Protein AF-0000000086682120 (afdb_homodimer)

Organism: NCBI:txid175570

Radius of gyration: 19.82 Å; Cα contacts (8 Å, |Δi|>4): 563; chains: 2; bounding box: 60×52×46 Å

Nearest PDB structures (foldseek):
  5ona-assembly1_A  TM=3.920E-01  e=4.539E+00  Homo sapiens
  5ona-assembly1_A  TM=3.923E-01  e=4.473E+00  Homo sapiens

Solvent-accessible surface area (backbone atoms only — not comparable to full-atom values): 14400 Å² total; per-residue (Å²): 116,71,68,53,53,49,33,27,49,39,13,14,51,41,21,20,50,52,44,43,50,48,39,59,56,31,6,24,63,69,44,40,53,58,43,67,73,43,94,71,49,64,68,61,53,48,51,30,63,49,29,38,53,86,56,84,86,48,59,64,66,58,30,49,41,31,35,45,28,40,50,39,27,28,53,33,22,27,51,37,22,40,46,49,40,54,19,28,56,49,80,77,49,49,62,60,30,37,22,50,40,22,18,38,16,30,18,53,13,26,16,49,18,36,29,53,38,38,55,73,72,64,54,61,51,73,66,45,35,51,54,42,18,33,55,20,29,34,48,14,62,73,53,10,58,59,30,2,52,36,16,29,62,35,47,62,127,115,72,68,51,52,49,33,24,50,38,12,14,51,40,22,20,49,52,45,44,51,49,39,61,55,31,7,23,63,69,44,40,54,58,43,67,74,42,92,71,48,65,69,61,53,50,51,31,63,50,29,39,53,88,52,85,85,46,59,64,67,59,30,49,42,32,36,45,28,39,49,39,26,29,54,33,23,26,51,35,21,40,52,49,39,52,26,33,60,52,79,72,44,49,62,62,24,38,22,50,39,22,19,37,16,29,19,53,12,25,15,48,18,36,29,53,39,37,53,72,73,65,55,62,51,73,65,44,36,51,54,42,17,33,54,20,29,34,49,13,63,74,53,10,60,58,30,3,50,35,18,29,62,35,47,60,128

Secondary structure (DSSP, 8-state):
-HHHHHHHHHHHHHHHHHHHHHHHHHTSHHHHHHHHTTT--HHHHHHTSS-----TTS-HHHHHHHHHHHHHHHHHHHHHHHHHHGGGGSTTS-HHHHHHHHHHHHHHHHHHHHHHHHHHHT--HHHHHHHHHHHHHHHHHHHHHHHHHHHHHHS--/-HHHHHHHHHHHHHHHHHHHHHHHHHTSHHHHHHHHTS---HHHHHHTSS-----TTS-HHHHHHHHHHHHHHHHHHHHHHHHHHGGGGSGGGHHHHHHHHHHHHHHHHHHHHHHHHHHHHT--HHHHHHHHHHHHHHHHHHHHHHHHHHHHHHH--

Structure (mmCIF, N/CA/C/O backbone):
data_AF-0000000086682120-model_v1
#
loop_
_entity.id
_entity.type
_entity.pdbx_description
1 polymer 'Uncharacterized protein'
#
loop_
_atom_site.group_PDB
_atom_site.id
_atom_site.type_symbol
_atom_site.label_atom_id
_atom_site.label_alt_id
_atom_site.label_comp_id
_atom_site.label_asym_id
_atom_site.label_entity_id
_atom_site.label_seq_id
_atom_site.pdbx_PDB_ins_code
_atom_site.Cartn_x
_atom_site.Cartn_y
_atom_site.Cartn_z
_atom_site.occupancy
_atom_site.B_iso_or_equiv
_atom_site.auth_seq_id
_atom_site.auth_comp_id
_atom_site.auth_asym_id
_atom_site.auth_atom_id
_atom_site.pdbx_PDB_model_num
ATOM 1 N N . MET A 1 1 ? -9.062 27.328 12.938 1 36.78 1 MET A N 1
ATOM 2 C CA . MET A 1 1 ? -9.141 25.891 13.18 1 36.78 1 MET A CA 1
ATOM 3 C C . MET A 1 1 ? -10.203 25.234 12.289 1 36.78 1 MET A C 1
ATOM 5 O O . MET A 1 1 ? -10.008 24.125 11.789 1 36.78 1 MET A O 1
ATOM 9 N N . ALA A 1 2 ? -11.336 25.922 12.102 1 49.44 2 ALA A N 1
ATOM 10 C CA . ALA A 1 2 ? -12.492 25.484 11.32 1 49.44 2 ALA A CA 1
ATOM 11 C C . ALA A 1 2 ? -12.141 25.328 9.852 1 49.44 2 ALA A C 1
ATOM 13 O O . ALA A 1 2 ? -12.625 24.406 9.188 1 49.44 2 ALA A O 1
ATOM 14 N N . PHE A 1 3 ? -11.305 26.156 9.273 1 46.69 3 PHE A N 1
ATOM 15 C CA . PHE A 1 3 ? -10.945 26.219 7.859 1 46.69 3 PHE A CA 1
ATOM 16 C C . PHE A 1 3 ? -10.078 25.031 7.469 1 46.69 3 PHE A C 1
ATOM 18 O O . PHE A 1 3 ? -10.195 24.5 6.359 1 46.69 3 PHE A O 1
ATOM 25 N N . SER A 1 4 ? -9.195 24.562 8.438 1 55.78 4 SER A N 1
ATOM 26 C CA . SER A 1 4 ? -8.297 23.438 8.188 1 55.78 4 SER A CA 1
ATOM 27 C C . SER A 1 4 ? -9.07 22.125 8.102 1 55.78 4 SER A C 1
ATOM 29 O O . SER A 1 4 ? -8.805 21.297 7.223 1 55.78 4 SER A O 1
ATOM 31 N N . ARG A 1 5 ? -10.172 22.062 8.867 1 62.88 5 ARG A N 1
ATOM 32 C CA . ARG A 1 5 ? -11.023 20.875 8.859 1 62.88 5 ARG A CA 1
ATOM 33 C C . ARG A 1 5 ? -11.789 20.75 7.547 1 62.88 5 ARG A C 1
ATOM 35 O O . ARG A 1 5 ? -12.016 19.641 7.055 1 62.88 5 ARG A O 1
ATOM 42 N N . ARG A 1 6 ? -12.086 21.969 7.031 1 67.06 6 ARG A N 1
ATOM 43 C CA . ARG A 1 6 ? -12.844 21.969 5.789 1 67.06 6 ARG A CA 1
ATOM 44 C C . ARG A 1 6 ? -12.023 21.406 4.637 1 67.06 6 ARG A C 1
ATOM 46 O O . ARG A 1 6 ? -12.531 20.641 3.816 1 67.06 6 ARG A O 1
ATOM 53 N N . GLY A 1 7 ? -10.789 21.688 4.582 1 69.69 7 GLY A N 1
ATOM 54 C CA . GLY A 1 7 ? -9.914 21.234 3.521 1 69.69 7 GLY A CA 1
ATOM 55 C C . GLY A 1 7 ? -9.703 19.719 3.529 1 69.69 7 GLY A C 1
ATOM 56 O O . GLY A 1 7 ? -9.727 19.078 2.475 1 69.69 7 GLY A O 1
ATOM 57 N N . TYR A 1 8 ? -9.633 19.219 4.699 1 71.12 8 TYR A N 1
ATOM 58 C CA . TYR A 1 8 ? -9.43 17.781 4.82 1 71.12 8 TYR A CA 1
ATOM 59 C C . TYR A 1 8 ? -10.695 17.016 4.449 1 71.12 8 TYR A C 1
ATOM 61 O O . TYR A 1 8 ? -10.633 15.961 3.824 1 71.12 8 TYR A O 1
ATOM 69 N N . ARG A 1 9 ? -11.773 17.656 4.883 1 77.56 9 ARG A N 1
ATOM 70 C CA . ARG A 1 9 ? -13.039 17 4.566 1 77.56 9 ARG A CA 1
ATOM 71 C C . ARG A 1 9 ? -13.32 17.047 3.068 1 77.56 9 ARG A C 1
ATOM 73 O O . ARG A 1 9 ? -13.867 16.094 2.508 1 77.56 9 ARG A O 1
ATOM 80 N N . THR A 1 10 ? -12.898 18.078 2.492 1 81.44 10 THR A N 1
ATOM 81 C CA . THR A 1 10 ? -13.094 18.188 1.05 1 81.44 10 THR A CA 1
ATOM 82 C C . THR A 1 10 ? -12.195 17.203 0.308 1 81.44 10 THR A C 1
ATOM 84 O O . THR A 1 10 ? -12.641 16.531 -0.617 1 81.44 10 THR A O 1
ATOM 87 N N . ALA A 1 11 ? -10.992 17.109 0.758 1 82.94 11 ALA A N 1
ATOM 88 C CA . ALA A 1 11 ? -10.078 16.141 0.15 1 82.94 11 ALA A CA 1
ATOM 89 C C . ALA A 1 11 ? -10.609 14.719 0.283 1 82.94 11 ALA A C 1
ATOM 91 O O . ALA A 1 11 ? -10.555 13.938 -0.669 1 82.94 11 ALA A O 1
ATOM 92 N N . ALA A 1 12 ? -11.102 14.445 1.442 1 89 12 ALA A N 1
ATOM 93 C CA . ALA A 1 12 ? -11.641 13.109 1.69 1 89 12 ALA A CA 1
ATOM 94 C C . ALA A 1 12 ? -12.883 12.852 0.849 1 89 12 ALA A C 1
ATOM 96 O O . ALA A 1 12 ? -13.055 11.758 0.301 1 89 12 ALA A O 1
ATOM 97 N N . SER A 1 13 ? -13.742 13.844 0.779 1 91.56 13 SER A N 1
ATOM 98 C CA . SER A 1 13 ? -14.969 13.688 0.011 1 91.56 13 SER A CA 1
ATOM 99 C C . SER A 1 13 ? -14.68 13.539 -1.479 1 91.56 13 SER A C 1
ATOM 101 O O . SER A 1 13 ? -15.281 12.703 -2.154 1 91.56 13 SER A O 1
ATOM 103 N N . ILE A 1 14 ? -13.758 14.242 -1.972 1 91.75 14 ILE A N 1
ATOM 104 C CA . ILE A 1 14 ? -13.391 14.164 -3.383 1 91.75 14 ILE A CA 1
ATOM 105 C C . ILE A 1 14 ? -12.727 12.82 -3.67 1 91.75 14 ILE A C 1
ATOM 107 O O . ILE A 1 14 ? -13.031 12.172 -4.676 1 91.75 14 ILE A O 1
ATOM 111 N N . GLY A 1 15 ? -11.844 12.477 -2.799 1 93.44 15 GLY A N 1
ATOM 112 C CA . GLY A 1 15 ? -11.219 11.172 -2.957 1 93.44 15 GLY A CA 1
ATOM 113 C C . GLY A 1 15 ? -12.219 10.023 -2.953 1 93.44 15 GLY A C 1
ATOM 114 O O . GLY A 1 15 ? -12.141 9.125 -3.793 1 93.44 15 GLY A O 1
ATOM 115 N N . ALA A 1 16 ? -13.117 10.109 -2.025 1 94.94 16 ALA A N 1
ATOM 116 C CA . ALA A 1 16 ? -14.133 9.062 -1.938 1 94.94 16 ALA A CA 1
ATOM 117 C C . ALA A 1 16 ? -15.039 9.078 -3.162 1 94.94 16 ALA A C 1
ATOM 119 O O . ALA A 1 16 ? -15.461 8.023 -3.648 1 94.94 16 ALA A O 1
ATOM 120 N N . PHE A 1 17 ? -15.367 10.266 -3.627 1 94.94 17 PHE A N 1
ATOM 121 C CA . PHE A 1 17 ? -16.203 10.398 -4.816 1 94.94 17 PHE A CA 1
ATOM 122 C C . PHE A 1 17 ? -15.523 9.766 -6.027 1 94.94 17 PHE A C 1
ATOM 124 O O . PHE A 1 17 ? -16.156 9.016 -6.777 1 94.94 17 PHE A O 1
ATOM 131 N N . VAL A 1 18 ? -14.273 10.023 -6.25 1 96.62 18 VAL A N 1
ATOM 132 C CA . VAL A 1 18 ? -13.523 9.453 -7.363 1 96.62 18 VAL A CA 1
ATOM 133 C C . VAL A 1 18 ? -13.445 7.938 -7.211 1 96.62 18 VAL A C 1
ATOM 135 O O . VAL A 1 18 ? -13.594 7.203 -8.188 1 96.62 18 VAL A O 1
ATOM 138 N N . ALA A 1 19 ? -13.203 7.488 -5.977 1 96.62 19 ALA A N 1
ATOM 139 C CA . ALA A 1 19 ? -13.219 6.047 -5.73 1 96.62 19 ALA A CA 1
ATOM 140 C C . ALA A 1 19 ? -14.562 5.438 -6.129 1 96.62 19 ALA A C 1
ATOM 142 O O . ALA A 1 19 ? -14.609 4.359 -6.727 1 96.62 19 ALA A O 1
ATOM 143 N N . PHE A 1 20 ? -15.641 6.164 -5.773 1 95.56 20 PHE A N 1
ATOM 144 C CA . PHE A 1 20 ? -16.984 5.699 -6.109 1 95.56 20 PHE A CA 1
ATOM 145 C C . PHE A 1 20 ? -17.156 5.586 -7.617 1 95.56 20 PHE A C 1
ATOM 147 O O . PHE A 1 20 ? -17.688 4.594 -8.117 1 95.56 20 PHE A O 1
ATOM 154 N N . ILE A 1 21 ? -16.672 6.527 -8.375 1 94.62 21 ILE A N 1
ATOM 155 C CA . ILE A 1 21 ? -16.781 6.531 -9.828 1 94.62 21 ILE A CA 1
ATOM 156 C C . ILE A 1 21 ? -15.969 5.371 -10.414 1 94.62 21 ILE A C 1
ATOM 158 O O . ILE A 1 21 ? -16.438 4.676 -11.312 1 94.62 21 ILE A O 1
ATOM 162 N N . LEU A 1 22 ? -14.797 5.156 -9.914 1 95.06 22 LEU A N 1
ATOM 163 C CA . LEU A 1 22 ? -13.961 4.059 -10.383 1 95.06 22 LEU A CA 1
ATOM 164 C C . LEU A 1 22 ? -14.672 2.721 -10.203 1 95.06 22 LEU A C 1
ATOM 166 O O . LEU A 1 22 ? -14.703 1.899 -11.125 1 95.06 22 LEU A O 1
ATOM 170 N N . VAL A 1 23 ? -15.234 2.543 -9.008 1 92.81 23 VAL A N 1
ATOM 171 C CA . VAL A 1 23 ? -15.914 1.29 -8.695 1 92.81 23 VAL A CA 1
ATOM 172 C C . VAL A 1 23 ? -17.156 1.142 -9.562 1 92.81 23 VAL A C 1
ATOM 174 O O . VAL A 1 23 ? -17.453 0.049 -10.055 1 92.81 23 VAL A O 1
ATOM 177 N N . LEU A 1 24 ? -17.875 2.186 -9.719 1 90.62 24 LEU A N 1
ATOM 178 C CA . LEU A 1 24 ? -19.125 2.158 -10.484 1 90.62 24 LEU A CA 1
ATOM 179 C C . LEU A 1 24 ? -18.859 1.778 -11.938 1 90.62 24 LEU A C 1
ATOM 181 O O . LEU A 1 24 ? -19.562 0.946 -12.508 1 90.62 24 LEU A O 1
ATOM 185 N N . ILE A 1 25 ? -17.812 2.289 -12.5 1 91.44 25 ILE A N 1
ATOM 186 C CA . ILE A 1 25 ? -17.531 2.104 -13.914 1 91.44 25 ILE A CA 1
ATOM 187 C C . ILE A 1 25 ? -16.797 0.787 -14.125 1 91.44 25 ILE A C 1
ATOM 189 O O . ILE A 1 25 ? -17.234 -0.071 -14.891 1 91.44 25 ILE A O 1
ATOM 193 N N . PHE A 1 26 ? -15.727 0.585 -13.367 1 92.38 26 PHE A N 1
ATOM 194 C CA . PHE A 1 26 ? -14.828 -0.518 -13.688 1 92.38 26 PHE A CA 1
ATOM 195 C C . PHE A 1 26 ? -15.234 -1.777 -12.93 1 92.38 26 PHE A C 1
ATOM 197 O O . PHE A 1 26 ? -14.781 -2.877 -13.258 1 92.38 26 PHE A O 1
ATOM 204 N N . GLY A 1 27 ? -16.031 -1.615 -11.922 1 87.94 27 GLY A N 1
ATOM 205 C CA . GLY A 1 27 ? -16.562 -2.779 -11.227 1 87.94 27 GLY A CA 1
ATOM 206 C C . GLY A 1 27 ? -17.844 -3.311 -11.828 1 87.94 27 GLY A C 1
ATOM 207 O O . GLY A 1 27 ? -18.344 -4.359 -11.422 1 87.94 27 GLY A O 1
ATOM 208 N N . SER A 1 28 ? -18.328 -2.74 -12.828 1 87.31 28 SER A N 1
ATOM 209 C CA . SER A 1 28 ? -19.594 -3.105 -13.43 1 87.31 28 SER A CA 1
ATOM 210 C C . SER A 1 28 ? -19.484 -4.414 -14.211 1 87.31 28 SER A C 1
ATOM 212 O O . SER A 1 28 ? -18.422 -4.734 -14.742 1 87.31 28 SER A O 1
ATOM 214 N N . PRO A 1 29 ? -20.656 -5.152 -14.227 1 84.81 29 PRO A N 1
ATOM 215 C CA . PRO A 1 29 ? -20.656 -6.398 -15 1 84.81 29 PRO A CA 1
ATOM 216 C C . PRO A 1 29 ? -20.297 -6.184 -16.469 1 84.81 29 PRO A C 1
ATOM 218 O O . PRO A 1 29 ? -19.656 -7.035 -17.078 1 84.81 29 PRO A O 1
ATOM 221 N N . TRP A 1 30 ? -20.688 -5.07 -17.031 1 86.19 30 TRP A N 1
ATOM 222 C CA . TRP A 1 30 ? -20.375 -4.77 -18.422 1 86.19 30 TRP A CA 1
ATOM 223 C C . TRP A 1 30 ? -18.875 -4.66 -18.641 1 86.19 30 TRP A C 1
ATOM 225 O O . TRP A 1 30 ? -18.328 -5.219 -19.594 1 86.19 30 TRP A O 1
ATOM 235 N N . TYR A 1 31 ? -18.25 -3.951 -17.781 1 90 31 TYR A N 1
ATOM 236 C CA . TYR A 1 31 ? -16.812 -3.781 -17.906 1 90 31 TYR A CA 1
ATOM 237 C C . TYR A 1 31 ? -16.078 -5.102 -17.672 1 90 31 TYR A C 1
ATOM 239 O O . TYR A 1 31 ? -15.156 -5.441 -18.406 1 90 31 TYR A O 1
ATOM 247 N N . ARG A 1 32 ? -16.516 -5.848 -16.812 1 86.56 32 ARG A N 1
ATOM 248 C CA . ARG A 1 32 ? -15.875 -7.121 -16.5 1 86.56 32 ARG A CA 1
ATOM 249 C C . ARG A 1 32 ? -16.016 -8.102 -17.656 1 86.56 32 ARG A C 1
ATOM 251 O O . ARG A 1 32 ? -15.062 -8.789 -18.016 1 86.56 32 ARG A O 1
ATOM 258 N N . ASP A 1 33 ? -17.203 -8.188 -18.172 1 86.06 33 ASP A N 1
ATOM 259 C CA . ASP A 1 33 ? -17.422 -9.047 -19.328 1 86.06 33 ASP A CA 1
ATOM 260 C C . ASP A 1 33 ? -16.516 -8.625 -20.484 1 86.06 33 ASP A C 1
ATOM 262 O O . ASP A 1 33 ? -15.961 -9.477 -21.188 1 86.06 33 ASP A O 1
ATOM 266 N N . TRP A 1 34 ? -16.406 -7.285 -20.609 1 89.25 34 TRP A N 1
ATOM 267 C CA . TRP A 1 34 ? -15.578 -6.742 -21.672 1 89.25 34 TRP A CA 1
ATOM 268 C C . TRP A 1 34 ? -14.109 -7.129 -21.484 1 89.25 34 TRP A C 1
ATOM 270 O O . TRP A 1 34 ? -13.438 -7.508 -22.453 1 89.25 34 TRP A O 1
ATOM 280 N N . VAL A 1 35 ? -13.633 -7.105 -20.344 1 88.44 35 VAL A N 1
ATOM 281 C CA . VAL A 1 35 ? -12.234 -7.418 -20.047 1 88.44 35 VAL A CA 1
ATOM 282 C C . VAL A 1 35 ? -12.016 -8.93 -20.172 1 88.44 35 VAL A C 1
ATOM 284 O O . VAL A 1 35 ? -10.961 -9.367 -20.641 1 88.44 35 VAL A O 1
ATOM 287 N N . ASP A 1 36 ? -12.953 -9.656 -19.797 1 84.81 36 ASP A N 1
ATOM 288 C CA . ASP A 1 36 ? -12.82 -11.109 -19.781 1 84.81 36 ASP A CA 1
ATOM 289 C C . ASP A 1 36 ? -12.891 -11.68 -21.203 1 84.81 36 ASP A C 1
ATOM 291 O O . ASP A 1 36 ? -12.422 -12.797 -21.453 1 84.81 36 ASP A O 1
ATOM 295 N N . ASP A 1 37 ? -13.477 -11.016 -21.984 1 87.44 37 ASP A N 1
ATOM 296 C CA . ASP A 1 37 ? -13.672 -11.484 -23.344 1 87.44 37 ASP A CA 1
ATOM 297 C C . ASP A 1 37 ? -12.344 -11.547 -24.094 1 87.44 37 ASP A C 1
ATOM 299 O O . ASP A 1 37 ? -12.227 -12.266 -25.094 1 87.44 37 ASP A O 1
ATOM 303 N N . ALA A 1 38 ? -11.367 -10.695 -23.547 1 86.94 38 ALA A N 1
ATOM 304 C CA . ALA A 1 38 ? -10.07 -10.664 -24.219 1 86.94 38 ALA A CA 1
ATOM 305 C C . ALA A 1 38 ? -8.945 -10.422 -23.219 1 86.94 38 ALA A C 1
ATOM 307 O O . ALA A 1 38 ? -9.203 -10.141 -22.047 1 86.94 38 ALA A O 1
ATOM 308 N N . ASN A 1 39 ? -7.777 -10.828 -23.578 1 80.44 39 ASN A N 1
ATOM 309 C CA . ASN A 1 39 ? -6.605 -10.469 -22.797 1 80.44 39 ASN A CA 1
ATOM 310 C C . ASN A 1 39 ? -6.242 -9 -22.953 1 80.44 39 ASN A C 1
ATOM 312 O O . ASN A 1 39 ? -5.465 -8.648 -23.844 1 80.44 39 ASN A O 1
ATOM 316 N N . ARG A 1 40 ? -6.816 -8.164 -22.047 1 83.88 40 ARG A N 1
ATOM 317 C CA . ARG A 1 40 ? -6.703 -6.723 -22.25 1 83.88 40 ARG A CA 1
ATOM 318 C C . ARG A 1 40 ? -5.535 -6.148 -21.453 1 83.88 40 ARG A C 1
ATOM 320 O O . ARG A 1 40 ? -5.273 -4.945 -21.516 1 83.88 40 ARG A O 1
ATOM 327 N N . GLY A 1 41 ? -4.824 -6.984 -20.75 1 85.75 41 GLY A N 1
ATOM 328 C CA . GLY A 1 41 ? -3.652 -6.512 -20.031 1 85.75 41 GLY A CA 1
ATOM 329 C C . GLY A 1 41 ? -3.875 -6.414 -18.531 1 85.75 41 GLY A C 1
ATOM 330 O O . GLY A 1 41 ? -5.016 -6.348 -18.078 1 85.75 41 GLY A O 1
ATOM 331 N N . LEU A 1 42 ? -2.877 -6.281 -17.797 1 86.31 42 LEU A N 1
ATOM 332 C CA . LEU A 1 42 ? -2.875 -6.355 -16.328 1 86.31 42 LEU A CA 1
ATOM 333 C C . LEU A 1 42 ? -3.588 -5.152 -15.727 1 86.31 42 LEU A C 1
ATOM 335 O O . LEU A 1 42 ? -4.371 -5.301 -14.781 1 86.31 42 LEU A O 1
ATOM 339 N N . LEU A 1 43 ? -3.338 -3.977 -16.344 1 87.56 43 LEU A N 1
ATOM 340 C CA . LEU A 1 43 ? -3.906 -2.76 -15.766 1 87.56 43 LEU A CA 1
ATOM 341 C C . LEU A 1 43 ? -5.426 -2.764 -15.883 1 87.56 43 LEU A C 1
ATOM 343 O O . LEU A 1 43 ? -6.129 -2.49 -14.906 1 87.56 43 LEU A O 1
ATOM 347 N N . LEU A 1 44 ? -5.934 -3.15 -17.047 1 88.31 44 LEU A N 1
ATOM 348 C CA . LEU A 1 44 ? -7.375 -3.154 -17.266 1 88.31 44 LEU A CA 1
ATOM 349 C C . LEU A 1 44 ? -8.047 -4.254 -16.453 1 88.31 44 LEU A C 1
ATOM 351 O O . LEU A 1 44 ? -9.148 -4.062 -15.93 1 88.31 44 LEU A O 1
ATOM 355 N N . GLU A 1 45 ? -7.387 -5.332 -16.328 1 89.06 45 GLU A N 1
ATOM 356 C CA . GLU A 1 45 ? -7.922 -6.43 -15.539 1 89.06 45 GLU A CA 1
ATOM 357 C C . GLU A 1 45 ? -7.938 -6.082 -14.055 1 89.06 45 GLU A C 1
ATOM 359 O O . GLU A 1 45 ? -8.852 -6.473 -13.328 1 89.06 45 GLU A O 1
ATOM 364 N N . THR A 1 46 ? -6.91 -5.371 -13.719 1 88.56 46 THR A N 1
ATOM 365 C CA . THR A 1 46 ? -6.824 -4.961 -12.32 1 88.56 46 THR A CA 1
ATOM 366 C C . THR A 1 46 ? -7.949 -3.996 -11.969 1 88.56 46 THR A C 1
ATOM 368 O O . THR A 1 46 ? -8.508 -4.055 -10.867 1 88.56 46 THR A O 1
ATOM 371 N N . LEU A 1 47 ? -8.375 -3.186 -12.898 1 90.19 47 LEU A N 1
ATOM 372 C CA . LEU A 1 47 ? -9.414 -2.189 -12.656 1 90.19 47 LEU A CA 1
ATOM 373 C C . LEU A 1 47 ? -10.758 -2.861 -12.367 1 90.19 47 LEU A C 1
ATOM 375 O O . LEU A 1 47 ? -11.633 -2.258 -11.75 1 90.19 47 LEU A O 1
ATOM 379 N N . ALA A 1 48 ? -10.883 -4.125 -12.68 1 87 48 ALA A N 1
ATOM 380 C CA . ALA A 1 48 ? -12.141 -4.855 -12.516 1 87 48 ALA A CA 1
ATOM 381 C C . ALA A 1 48 ? -12.227 -5.5 -11.141 1 87 48 ALA A C 1
ATOM 383 O O . ALA A 1 48 ? -13.25 -6.094 -10.789 1 87 48 ALA A O 1
ATOM 384 N N . TRP A 1 49 ? -11.266 -5.348 -10.305 1 86.31 49 TRP A N 1
ATOM 385 C CA . TRP A 1 49 ? -11.133 -6.047 -9.031 1 86.31 49 TRP A CA 1
ATOM 386 C C . TRP A 1 49 ? -12.266 -5.676 -8.078 1 86.31 49 TRP A C 1
ATOM 388 O O . TRP A 1 49 ? -12.93 -6.551 -7.527 1 86.31 49 TRP A O 1
ATOM 398 N N . PRO A 1 50 ? -12.555 -4.355 -7.809 1 83.56 50 PRO A N 1
ATOM 399 C CA . PRO A 1 50 ? -13.75 -4.102 -6.996 1 83.56 50 PRO A CA 1
ATOM 400 C C . PRO A 1 50 ? -15.047 -4.285 -7.777 1 83.56 50 PRO A C 1
ATOM 402 O O . PRO A 1 50 ? -15.539 -3.342 -8.406 1 83.56 50 PRO A O 1
ATOM 405 N N . ALA A 1 51 ? -15.516 -5.516 -7.832 1 75.44 51 ALA A N 1
ATOM 406 C CA . ALA A 1 51 ? -16.688 -5.867 -8.633 1 75.44 51 ALA A CA 1
ATOM 407 C C . ALA A 1 51 ? -17.969 -5.684 -7.832 1 75.44 51 ALA A C 1
ATOM 409 O O . ALA A 1 51 ? -17.984 -5.844 -6.609 1 75.44 51 ALA A O 1
ATOM 410 N N . TRP A 1 52 ? -18.891 -5.145 -8.469 1 75.19 52 TRP A N 1
ATOM 411 C CA . TRP A 1 52 ? -20.234 -5.152 -7.879 1 75.19 52 TRP A CA 1
ATOM 412 C C . TRP A 1 52 ? -21.25 -5.75 -8.844 1 75.19 52 TRP A C 1
ATOM 414 O O . TRP A 1 52 ? -21.062 -5.699 -10.062 1 75.19 52 TRP A O 1
ATOM 424 N N . TRP A 1 53 ? -21.906 -6.844 -8.312 1 69 53 TRP A N 1
ATOM 425 C CA . TRP A 1 53 ? -22.859 -7.578 -9.148 1 69 53 TRP A CA 1
ATOM 426 C C . TRP A 1 53 ? -24.297 -7.184 -8.82 1 69 53 TRP A C 1
ATOM 428 O O . TRP A 1 53 ? -24.609 -6.875 -7.672 1 69 53 TRP A O 1
ATOM 438 N N . ILE A 1 54 ? -24.984 -6.934 -9.805 1 59.47 54 ILE A N 1
ATOM 439 C CA . ILE A 1 54 ? -26.422 -6.824 -9.648 1 59.47 54 ILE A CA 1
ATOM 440 C C . ILE A 1 54 ? -27.109 -8.047 -10.25 1 59.47 54 ILE A C 1
ATOM 442 O O . ILE A 1 54 ? -28.328 -8.102 -10.336 1 59.47 54 ILE A O 1
ATOM 446 N N . ASP A 1 55 ? -26.297 -9.078 -10.367 1 58.56 55 ASP A N 1
ATOM 447 C CA . ASP A 1 55 ? -26.984 -10.109 -11.148 1 58.56 55 ASP A CA 1
ATOM 448 C C . ASP A 1 55 ? -27.766 -11.062 -10.242 1 58.56 55 ASP A C 1
ATOM 450 O O . ASP A 1 55 ? -27.312 -11.391 -9.141 1 58.56 55 ASP A O 1
ATOM 454 N N . ASP A 1 56 ? -28.906 -11.281 -10.672 1 57.53 56 ASP A N 1
ATOM 455 C CA . ASP A 1 56 ? -29.875 -12.172 -10.062 1 57.53 56 ASP A CA 1
ATOM 456 C C . ASP A 1 56 ? -29.453 -13.633 -10.203 1 57.53 56 ASP A C 1
ATOM 458 O O . ASP A 1 56 ? -30 -14.516 -9.539 1 57.53 56 ASP A O 1
ATOM 462 N N . ASP A 1 57 ? -28.484 -13.938 -11.062 1 63 57 ASP A N 1
ATOM 463 C CA . ASP A 1 57 ? -28.203 -15.359 -11.281 1 63 57 ASP A CA 1
ATOM 464 C C . ASP A 1 57 ? -27.047 -15.82 -10.391 1 63 57 ASP A C 1
ATOM 466 O O . ASP A 1 57 ? -26.688 -17 -10.406 1 63 57 ASP A O 1
ATOM 470 N N . VAL A 1 58 ? -26.453 -14.945 -9.734 1 59.84 58 VAL A N 1
ATOM 471 C CA . VAL A 1 58 ? -25.344 -15.289 -8.836 1 59.84 58 VAL A CA 1
ATOM 472 C C . VAL A 1 58 ? -25.875 -15.43 -7.406 1 59.84 58 VAL A C 1
ATOM 474 O O . VAL A 1 58 ? -26.828 -14.742 -7.016 1 59.84 58 VAL A O 1
ATOM 477 N N . PRO A 1 59 ? -25.312 -16.469 -6.777 1 64.62 59 PRO A N 1
ATOM 478 C CA . PRO A 1 59 ? -25.734 -16.609 -5.379 1 64.62 59 PRO A CA 1
ATOM 479 C C . PRO A 1 59 ? -25.656 -15.305 -4.609 1 64.62 59 PRO A C 1
ATOM 481 O O . PRO A 1 59 ? -24.734 -14.508 -4.812 1 64.62 59 PRO A O 1
ATOM 484 N N . LEU A 1 60 ? -26.734 -15.047 -4.004 1 62.41 60 LEU A N 1
ATOM 485 C CA . LEU A 1 60 ? -26.922 -13.812 -3.24 1 62.41 60 LEU A CA 1
ATOM 486 C C . LEU A 1 60 ? -25.688 -13.516 -2.391 1 62.41 60 LEU A C 1
ATOM 488 O O . LEU A 1 60 ? -25.297 -12.352 -2.242 1 62.41 60 LEU A O 1
ATOM 492 N N . ARG A 1 61 ? -25.094 -14.547 -1.919 1 66.19 61 ARG A N 1
ATOM 493 C CA . ARG A 1 61 ? -23.938 -14.367 -1.036 1 66.19 61 ARG A CA 1
ATOM 494 C C . ARG A 1 61 ? -22.781 -13.688 -1.769 1 66.19 61 ARG A C 1
ATOM 496 O O . ARG A 1 61 ? -22.141 -12.789 -1.224 1 66.19 61 ARG A O 1
ATOM 503 N N . ASP A 1 62 ? -22.547 -14.125 -2.959 1 67.06 62 ASP A N 1
ATOM 504 C CA . ASP A 1 62 ? -21.453 -13.578 -3.748 1 67.06 62 ASP A CA 1
ATOM 505 C C . ASP A 1 62 ? -21.734 -12.141 -4.168 1 67.06 62 ASP A C 1
ATOM 507 O O . ASP A 1 62 ? -20.844 -11.297 -4.207 1 67.06 62 ASP A O 1
ATOM 511 N N . LEU A 1 63 ? -23.031 -11.938 -4.398 1 66.38 63 LEU A N 1
ATOM 512 C CA . LEU A 1 63 ? -23.438 -10.594 -4.77 1 66.38 63 LEU A CA 1
ATOM 513 C C . LEU A 1 63 ? -23.25 -9.617 -3.615 1 66.38 63 LEU A C 1
ATOM 515 O O . LEU A 1 63 ? -22.734 -8.516 -3.812 1 66.38 63 LEU A O 1
ATOM 519 N N . VAL A 1 64 ? -23.531 -10.094 -2.488 1 73.06 64 VAL A N 1
ATOM 520 C CA . VAL A 1 64 ? -23.422 -9.242 -1.31 1 73.06 64 VAL A CA 1
ATOM 521 C C . VAL A 1 64 ? -21.953 -9.016 -0.964 1 73.06 64 VAL A C 1
ATOM 523 O O . VAL A 1 64 ? -21.562 -7.898 -0.612 1 73.06 64 VAL A O 1
ATOM 526 N N . ALA A 1 65 ? -21.203 -10.086 -1.229 1 74.44 65 ALA A N 1
ATOM 527 C CA . ALA A 1 65 ? -19.781 -9.961 -0.9 1 74.44 65 ALA A CA 1
ATOM 528 C C . ALA A 1 65 ? -19.094 -8.945 -1.806 1 74.44 65 ALA A C 1
ATOM 530 O O . ALA A 1 65 ? -18.344 -8.094 -1.331 1 74.44 65 ALA A O 1
ATOM 531 N N . ALA A 1 66 ? -19.391 -9.117 -3.043 1 73.31 66 ALA A N 1
ATOM 532 C CA . ALA A 1 66 ? -18.781 -8.211 -4.012 1 73.31 66 ALA A CA 1
ATOM 533 C C . ALA A 1 66 ? -19.25 -6.773 -3.781 1 73.31 66 ALA A C 1
ATOM 535 O O . ALA A 1 66 ? -18.438 -5.84 -3.818 1 73.31 66 ALA A O 1
ATOM 536 N N . SER A 1 67 ? -20.484 -6.625 -3.527 1 82.31 67 SER A N 1
ATOM 537 C CA . SER A 1 67 ? -21.031 -5.285 -3.309 1 82.31 67 SER A CA 1
ATOM 538 C C . SER A 1 67 ? -20.516 -4.695 -1.995 1 82.31 67 SER A C 1
ATOM 540 O O . SER A 1 67 ? -20.266 -3.494 -1.906 1 82.31 67 SER A O 1
ATOM 542 N N . LEU A 1 68 ? -20.328 -5.562 -1.045 1 84.69 68 LEU A N 1
ATOM 543 C CA . LEU A 1 68 ? -19.812 -5.098 0.238 1 84.69 68 LEU A CA 1
ATOM 544 C C . LEU A 1 68 ? -18.391 -4.586 0.097 1 84.69 68 LEU A C 1
ATOM 546 O O . LEU A 1 68 ? -18.047 -3.535 0.64 1 84.69 68 LEU A O 1
ATOM 550 N N . LYS A 1 69 ? -17.594 -5.348 -0.619 1 91.81 69 LYS A N 1
ATOM 551 C CA . LYS A 1 69 ? -16.203 -4.945 -0.829 1 91.81 69 LYS A CA 1
ATOM 552 C C . LYS A 1 69 ? -16.125 -3.578 -1.498 1 91.81 69 LYS A C 1
ATOM 554 O O . LYS A 1 69 ? -15.336 -2.729 -1.089 1 91.81 69 LYS A O 1
ATOM 559 N N . ALA A 1 70 ? -17.016 -3.404 -2.467 1 90.94 70 ALA A N 1
ATOM 560 C CA . ALA A 1 70 ? -17.047 -2.141 -3.197 1 90.94 70 ALA A CA 1
ATOM 561 C C . ALA A 1 70 ? -17.469 -0.991 -2.291 1 90.94 70 ALA A C 1
ATOM 563 O O . ALA A 1 70 ? -16.859 0.083 -2.309 1 90.94 70 ALA A O 1
ATOM 564 N N . ILE A 1 71 ? -18.422 -1.234 -1.491 1 91.81 71 ILE A N 1
ATOM 565 C CA . ILE A 1 71 ? -18.938 -0.217 -0.579 1 91.81 71 ILE A CA 1
ATOM 566 C C . ILE A 1 71 ? -17.875 0.112 0.473 1 91.81 71 ILE A C 1
ATOM 568 O O . ILE A 1 71 ? -17.609 1.283 0.739 1 91.81 71 ILE A O 1
ATOM 572 N N . LEU A 1 72 ? -17.328 -0.881 1.046 1 95.56 72 LEU A N 1
ATOM 573 C CA . LEU A 1 72 ? -16.328 -0.693 2.084 1 95.56 72 LEU A CA 1
ATOM 574 C C . LEU A 1 72 ? -15.109 0.057 1.538 1 95.56 72 LEU A C 1
ATOM 576 O O . LEU A 1 72 ? -14.523 0.889 2.234 1 95.56 72 LEU A O 1
ATOM 580 N N . LEU A 1 73 ? -14.742 -0.273 0.253 1 96.5 73 LEU A N 1
ATOM 581 C CA . LEU A 1 73 ? -13.609 0.412 -0.367 1 96.5 73 LEU A CA 1
ATOM 582 C C . LEU A 1 73 ? -13.844 1.919 -0.397 1 96.5 73 LEU A C 1
ATOM 584 O O . LEU A 1 73 ? -12.953 2.693 -0.028 1 96.5 73 LEU A O 1
ATOM 588 N N . VAL A 1 74 ? -15.039 2.357 -0.741 1 95.94 74 VAL A N 1
ATOM 589 C CA . VAL A 1 74 ? -15.359 3.777 -0.861 1 95.94 74 VAL A CA 1
ATOM 590 C C . VAL A 1 74 ? -15.414 4.414 0.526 1 95.94 74 VAL A C 1
ATOM 592 O O . VAL A 1 74 ? -14.82 5.469 0.755 1 95.94 74 VAL A O 1
ATOM 595 N N . VAL A 1 75 ? -16.062 3.75 1.484 1 96.06 75 VAL A N 1
ATOM 596 C CA . VAL A 1 75 ? -16.203 4.27 2.84 1 96.06 75 VAL A CA 1
ATOM 597 C C . VAL A 1 75 ? -14.844 4.363 3.516 1 96.06 75 VAL A C 1
ATOM 599 O O . VAL A 1 75 ? -14.523 5.375 4.141 1 96.06 75 VAL A O 1
ATOM 602 N N . PHE A 1 76 ? -14.07 3.316 3.363 1 97.56 76 PHE A N 1
ATOM 603 C CA . PHE A 1 76 ? -12.758 3.293 4 1 97.56 76 PHE A CA 1
ATOM 604 C C . PHE A 1 76 ? -11.828 4.324 3.365 1 97.56 76 PHE A C 1
ATOM 606 O O . PHE A 1 76 ? -10.977 4.906 4.047 1 97.56 76 PHE A O 1
ATOM 613 N N . THR A 1 77 ? -11.969 4.508 2.023 1 97 77 THR A N 1
ATOM 614 C CA . THR A 1 77 ? -11.18 5.555 1.381 1 97 77 THR A CA 1
ATOM 615 C C . THR A 1 77 ? -11.414 6.902 2.057 1 97 77 THR A C 1
ATOM 617 O O . THR A 1 77 ? -10.461 7.609 2.393 1 97 77 THR A O 1
ATOM 620 N N . PHE A 1 78 ? -12.672 7.242 2.316 1 94.31 78 PHE A N 1
ATOM 621 C CA . PHE A 1 78 ? -13.023 8.469 3.023 1 94.31 78 PHE A CA 1
ATOM 622 C C . PHE A 1 78 ? -12.383 8.5 4.406 1 94.31 78 PHE A C 1
ATOM 624 O O . PHE A 1 78 ? -11.773 9.492 4.793 1 94.31 78 PHE A O 1
ATOM 631 N N . GLY A 1 79 ? -12.539 7.414 5.16 1 93.56 79 GLY A N 1
ATOM 632 C CA . GLY A 1 79 ? -12.016 7.324 6.516 1 93.56 79 GLY A CA 1
ATOM 633 C C . GLY A 1 79 ? -10.508 7.469 6.582 1 93.56 79 GLY A C 1
ATOM 634 O O . GLY A 1 79 ? -9.992 8.211 7.422 1 93.56 79 GLY A O 1
ATOM 635 N N . PHE A 1 80 ? -9.812 6.832 5.719 1 94 80 PHE A N 1
ATOM 636 C CA . PHE A 1 80 ? -8.352 6.832 5.793 1 94 80 PHE A CA 1
ATOM 637 C C . PHE A 1 80 ? -7.789 8.18 5.348 1 94 80 PHE A C 1
ATOM 639 O O . PHE A 1 80 ? -6.785 8.641 5.891 1 94 80 PHE A O 1
ATOM 646 N N . ILE A 1 81 ? -8.398 8.828 4.293 1 90.44 81 ILE A N 1
ATOM 647 C CA . ILE A 1 81 ? -7.934 10.156 3.912 1 90.44 81 ILE A CA 1
ATOM 648 C C . ILE A 1 81 ? -8.141 11.125 5.07 1 90.44 81 ILE A C 1
ATOM 650 O O . ILE A 1 81 ? -7.262 11.938 5.371 1 90.44 81 ILE A O 1
ATOM 654 N N . THR A 1 82 ? -9.289 10.992 5.734 1 88.06 82 THR A N 1
ATOM 655 C CA . THR A 1 82 ? -9.578 11.852 6.875 1 88.06 82 THR A CA 1
ATOM 656 C C . THR A 1 82 ? -8.555 11.625 7.992 1 88.06 82 THR A C 1
ATOM 658 O O . THR A 1 82 ? -8.109 12.578 8.633 1 88.06 82 THR A O 1
ATOM 661 N N . LEU A 1 83 ? -8.219 10.391 8.18 1 85.62 83 LEU A N 1
ATOM 662 C CA . LEU A 1 83 ? -7.277 10.039 9.242 1 85.62 83 LEU A CA 1
ATOM 663 C C . LEU A 1 83 ? -5.879 10.547 8.914 1 85.62 83 LEU A C 1
ATOM 665 O O . LEU A 1 83 ? -5.152 11 9.805 1 85.62 83 LEU A O 1
ATOM 669 N N . MET A 1 84 ? -5.527 10.469 7.625 1 85.06 84 MET A N 1
ATOM 670 C CA . MET A 1 84 ? -4.164 10.812 7.23 1 85.06 84 MET A CA 1
ATOM 671 C C . MET A 1 84 ? -4.031 12.312 6.984 1 85.06 84 MET A C 1
ATOM 673 O O . MET A 1 84 ? -2.955 12.883 7.156 1 85.06 84 MET A O 1
ATOM 677 N N . ALA A 1 85 ? -5 13.023 6.305 1 70 85 ALA A N 1
ATOM 678 C CA . ALA A 1 85 ? -4.945 14.438 5.941 1 70 85 ALA A CA 1
ATOM 679 C C . ALA A 1 85 ? -5.113 15.328 7.176 1 70 85 ALA A C 1
ATOM 681 O O . ALA A 1 85 ? -4.703 16.484 7.172 1 70 85 ALA A O 1
ATOM 682 N N . GLY A 1 86 ? -5.984 14.875 8.023 1 55.38 86 GLY A N 1
ATOM 683 C CA . GLY A 1 86 ? -6.316 15.766 9.117 1 55.38 86 GLY A CA 1
ATOM 684 C C . GLY A 1 86 ? -5.156 16.656 9.547 1 55.38 86 GLY A C 1
ATOM 685 O O . GLY A 1 86 ? -5.348 17.828 9.867 1 55.38 86 GLY A O 1
ATOM 686 N N . SER A 1 87 ? -4.082 16.172 9.781 1 48.03 87 SER A N 1
ATOM 687 C CA . SER A 1 87 ? -3.164 17.078 10.453 1 48.03 87 SER A CA 1
ATOM 688 C C . SER A 1 87 ? -2.34 17.875 9.445 1 48.03 87 SER A C 1
ATOM 690 O O . SER A 1 87 ? -1.529 18.719 9.828 1 48.03 87 SER A O 1
ATOM 692 N N . GLN A 1 88 ? -2.504 17.516 8.258 1 47.41 88 GLN A N 1
ATOM 693 C CA . GLN A 1 88 ? -1.438 17.922 7.348 1 47.41 88 GLN A CA 1
ATOM 694 C C . GLN A 1 88 ? -1.531 19.406 7.027 1 47.41 88 GLN A C 1
ATOM 696 O O . GLN A 1 88 ? -0.769 19.922 6.207 1 47.41 88 GLN A O 1
ATOM 701 N N . LEU A 1 89 ? -2.709 20.25 7.586 1 41.19 89 LEU A N 1
ATOM 702 C CA . LEU A 1 89 ? -3.047 21.453 6.852 1 41.19 89 LEU A CA 1
ATOM 703 C C . LEU A 1 89 ? -1.969 22.516 7.031 1 41.19 89 LEU A C 1
ATOM 705 O O . LEU A 1 89 ? -2.158 23.672 6.648 1 41.19 89 LEU A O 1
ATOM 709 N N . SER A 1 90 ? -1.051 22.391 7.727 1 42.53 90 SER A N 1
ATOM 710 C CA . SER A 1 90 ? -0.366 23.656 7.574 1 42.53 90 SER A CA 1
ATOM 711 C C . SER A 1 90 ? 0.111 23.875 6.141 1 42.53 90 SER A C 1
A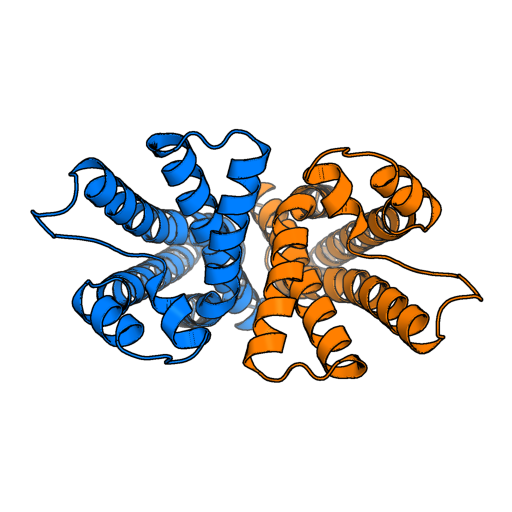TOM 713 O O . SER A 1 90 ? 0.334 22.906 5.41 1 42.53 90 SER A O 1
ATOM 715 N N . ARG A 1 91 ? -0.057 25.016 5.629 1 43.97 91 ARG A N 1
ATOM 716 C CA . ARG A 1 91 ? 0.18 25.641 4.332 1 43.97 91 ARG A CA 1
ATOM 717 C C . ARG A 1 91 ? 1.286 24.922 3.57 1 43.97 91 ARG A C 1
ATOM 719 O O . ARG A 1 91 ? 1.184 24.734 2.357 1 43.97 91 ARG A O 1
ATOM 726 N N . ALA A 1 92 ? 2.348 24.938 4.215 1 44.53 92 ALA A N 1
ATOM 727 C CA . ALA A 1 92 ? 3.508 24.719 3.354 1 44.53 92 ALA A CA 1
ATOM 728 C C . ALA A 1 92 ? 3.521 23.297 2.803 1 44.53 92 ALA A C 1
ATOM 730 O O . ALA A 1 92 ? 4.184 23.016 1.802 1 44.53 92 ALA A O 1
ATOM 731 N N . ARG A 1 93 ? 3.113 22.172 3.605 1 50.91 93 ARG A N 1
ATOM 732 C CA . ARG A 1 93 ? 3.52 20.828 3.232 1 50.91 93 ARG A CA 1
ATOM 733 C C . ARG A 1 93 ? 2.555 20.219 2.217 1 50.91 93 ARG A C 1
ATOM 735 O O . ARG A 1 93 ? 1.34 20.234 2.424 1 50.91 93 ARG A O 1
ATOM 742 N N . GLY A 1 94 ? 2.975 20.438 0.796 1 59.12 94 GLY A N 1
ATOM 743 C CA . GLY A 1 94 ? 2.762 20.516 -0.64 1 59.12 94 GLY A CA 1
ATOM 744 C C . GLY A 1 94 ? 1.885 19.391 -1.175 1 59.12 94 GLY A C 1
ATOM 745 O O . GLY A 1 94 ? 1.38 18.578 -0.408 1 59.12 94 GLY A O 1
ATOM 746 N N . GLY A 1 95 ? 1.565 19.469 -2.342 1 76.06 95 GLY A N 1
ATOM 747 C CA . GLY A 1 95 ? 0.884 18.656 -3.344 1 76.06 95 GLY A CA 1
ATOM 748 C C . GLY A 1 95 ? 1.331 17.203 -3.352 1 76.06 95 GLY A C 1
ATOM 749 O O . GLY A 1 95 ? 0.505 16.297 -3.461 1 76.06 95 GLY A O 1
ATOM 750 N N . VAL A 1 96 ? 2.607 17.047 -2.812 1 83.56 96 VAL A N 1
ATOM 751 C CA . VAL A 1 96 ? 3.143 15.688 -2.912 1 83.56 96 VAL A CA 1
ATOM 752 C C . VAL A 1 96 ? 2.676 14.859 -1.718 1 83.56 96 VAL A C 1
ATOM 754 O O . VAL A 1 96 ? 2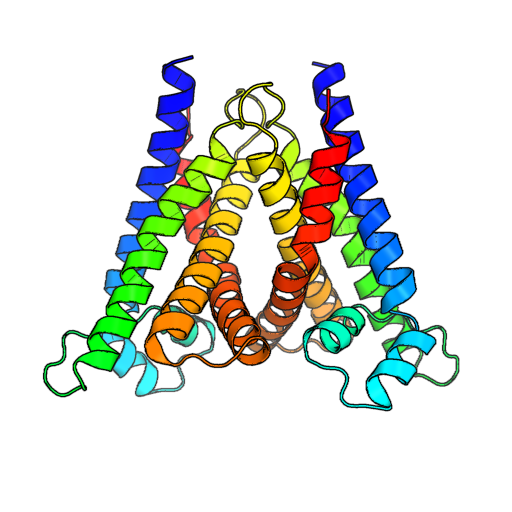.318 13.688 -1.868 1 83.56 96 VAL A O 1
ATOM 757 N N . ALA A 1 97 ? 2.693 15.422 -0.446 1 84.19 97 ALA A N 1
ATOM 758 C CA . ALA A 1 97 ? 2.238 14.719 0.748 1 84.19 97 ALA A CA 1
ATOM 759 C C . ALA A 1 97 ? 0.759 14.359 0.641 1 84.19 97 ALA A C 1
ATOM 761 O O . ALA A 1 97 ? 0.354 13.25 1.012 1 84.19 97 ALA A O 1
ATOM 762 N N . ALA A 1 98 ? 0.076 15.289 0.115 1 84.94 98 ALA A N 1
ATOM 763 C CA . ALA A 1 98 ? -1.352 15.047 -0.076 1 84.94 98 ALA A CA 1
ATOM 764 C C . ALA A 1 98 ? -1.587 13.953 -1.118 1 84.94 98 ALA A C 1
ATOM 766 O O . ALA A 1 98 ? -2.484 13.125 -0.963 1 84.94 98 ALA A O 1
ATOM 767 N N . PHE A 1 99 ? -0.793 14 -2.168 1 91.31 99 PHE A N 1
ATOM 768 C CA . PHE A 1 99 ? -0.865 12.984 -3.209 1 91.31 99 PHE A CA 1
ATOM 769 C C . PHE A 1 99 ? -0.564 11.602 -2.639 1 91.31 99 PHE A C 1
ATOM 771 O O . PHE A 1 99 ? -1.324 10.656 -2.854 1 91.31 99 PHE A O 1
ATOM 778 N N . LEU A 1 100 ? 0.499 11.523 -1.817 1 92.25 100 LEU A N 1
ATOM 779 C CA . LEU A 1 100 ? 0.915 10.242 -1.262 1 92.25 100 LEU A CA 1
ATOM 780 C C . LEU A 1 100 ? -0.06 9.773 -0.186 1 92.25 100 LEU A C 1
ATOM 782 O O . LEU A 1 100 ? -0.317 8.578 -0.054 1 92.25 100 LEU A O 1
ATOM 786 N N . ALA A 1 101 ? -0.588 10.703 0.514 1 90.06 101 ALA A N 1
ATOM 787 C CA . ALA A 1 101 ? -1.564 10.344 1.539 1 90.06 101 ALA A CA 1
ATOM 788 C C . ALA A 1 101 ? -2.84 9.789 0.911 1 90.06 101 ALA A C 1
ATOM 790 O O . ALA A 1 101 ? -3.408 8.812 1.403 1 90.06 101 ALA A O 1
ATOM 791 N N . GLY A 1 102 ? -3.268 10.484 -0.129 1 92.44 102 GLY A N 1
ATOM 792 C CA . GLY A 1 102 ? -4.422 9.961 -0.844 1 92.44 102 GLY A CA 1
ATOM 793 C C . GLY A 1 102 ? -4.176 8.586 -1.441 1 92.44 102 GLY A C 1
ATOM 794 O O . GLY A 1 102 ? -5.02 7.695 -1.328 1 92.44 102 GLY A O 1
ATOM 795 N N . TRP A 1 103 ? -3.02 8.398 -2.037 1 96.62 103 TRP A N 1
ATOM 796 C CA . TRP A 1 103 ? -2.617 7.109 -2.596 1 96.62 103 TRP A CA 1
ATOM 797 C C . TRP A 1 103 ? -2.559 6.039 -1.51 1 96.62 103 TRP A C 1
ATOM 799 O O . TRP A 1 103 ? -3.158 4.969 -1.648 1 96.62 103 TRP A O 1
ATOM 809 N N . ALA A 1 104 ? -1.96 6.352 -0.43 1 96.31 104 ALA A N 1
ATOM 810 C CA . ALA A 1 104 ? -1.818 5.414 0.681 1 96.31 104 ALA A CA 1
ATOM 811 C C . ALA A 1 104 ? -3.178 5.062 1.281 1 96.31 104 ALA A C 1
ATOM 813 O O . ALA A 1 104 ? -3.422 3.914 1.65 1 96.31 104 ALA A O 1
ATOM 814 N N . SER A 1 105 ? -4.004 6.039 1.386 1 96.06 105 SER A N 1
ATOM 815 C CA . SER A 1 105 ? -5.336 5.797 1.929 1 96.06 105 SER A CA 1
ATOM 816 C C . SER A 1 105 ? -6.082 4.742 1.115 1 96.06 105 SER A C 1
ATOM 818 O O . SER A 1 105 ? -6.762 3.883 1.679 1 96.06 105 SER A O 1
ATOM 820 N N . TYR A 1 106 ? -5.918 4.844 -0.18 1 97.62 106 TYR A N 1
ATOM 821 C CA . TYR A 1 106 ? -6.605 3.902 -1.054 1 97.62 106 TYR A CA 1
ATOM 822 C C . TYR A 1 106 ? -6.008 2.506 -0.929 1 97.62 106 TYR A C 1
ATOM 824 O O . TYR A 1 106 ? -6.727 1.506 -1.026 1 97.62 106 TYR A O 1
ATOM 832 N N . ILE A 1 107 ? -4.715 2.396 -0.697 1 98.12 107 ILE A N 1
ATOM 833 C CA . ILE A 1 107 ? -4.062 1.112 -0.459 1 98.12 107 ILE A CA 1
ATOM 834 C C . ILE A 1 107 ? -4.641 0.468 0.799 1 98.12 107 ILE A C 1
ATOM 836 O O . ILE A 1 107 ? -5.055 -0.694 0.775 1 98.12 107 ILE A O 1
ATOM 840 N N . PHE A 1 108 ? -4.734 1.237 1.835 1 98.06 108 PHE A N 1
ATOM 841 C CA . PHE A 1 108 ? -5.25 0.715 3.096 1 98.06 108 PHE A CA 1
ATOM 842 C C . PHE A 1 108 ? -6.73 0.365 2.969 1 98.06 108 PHE A C 1
ATOM 844 O O . PHE A 1 108 ? -7.18 -0.65 3.504 1 98.06 108 PHE A O 1
ATOM 851 N N . ALA A 1 109 ? -7.406 1.203 2.293 1 97.81 109 ALA A N 1
ATOM 852 C CA . ALA A 1 109 ? -8.836 0.984 2.109 1 97.81 109 ALA A CA 1
ATOM 853 C C . ALA A 1 109 ? -9.109 -0.323 1.369 1 97.81 109 ALA A C 1
ATOM 855 O O . ALA A 1 109 ? -9.953 -1.114 1.78 1 97.81 109 ALA A O 1
ATOM 856 N N . ALA A 1 110 ? -8.367 -0.523 0.338 1 97.81 110 ALA A N 1
ATOM 857 C CA . ALA A 1 110 ? -8.555 -1.725 -0.47 1 97.81 110 ALA A CA 1
ATOM 858 C C . ALA A 1 110 ? -8.148 -2.977 0.299 1 97.81 110 ALA A C 1
ATOM 860 O O . ALA A 1 110 ? -8.828 -4 0.241 1 97.81 110 ALA A O 1
ATOM 861 N N . ALA A 1 111 ? -7.055 -2.891 1.005 1 97.62 111 ALA A N 1
ATOM 862 C CA . ALA A 1 111 ? -6.594 -4.02 1.81 1 97.62 111 ALA A CA 1
ATOM 863 C C . ALA A 1 111 ? -7.625 -4.391 2.871 1 97.62 111 ALA A C 1
ATOM 865 O O . ALA A 1 111 ? -7.949 -5.57 3.049 1 97.62 111 ALA A O 1
ATOM 866 N N . LEU A 1 112 ? -8.133 -3.422 3.533 1 97.19 112 LEU A N 1
ATOM 867 C CA . LEU A 1 112 ? -9.086 -3.658 4.613 1 97.19 112 LEU A CA 1
ATOM 868 C C . LEU A 1 112 ? -10.422 -4.156 4.066 1 97.19 112 LEU A C 1
ATOM 870 O O . LEU A 1 112 ? -11.055 -5.031 4.66 1 97.19 112 LEU A O 1
ATOM 874 N N . ALA A 1 113 ? -10.852 -3.562 2.98 1 95.62 113 ALA A N 1
ATOM 875 C CA . ALA A 1 113 ? -12.094 -4.008 2.355 1 95.62 113 ALA A CA 1
ATOM 876 C C . ALA A 1 113 ? -12.008 -5.477 1.949 1 95.62 113 ALA A C 1
ATOM 878 O O . ALA A 1 113 ? -12.953 -6.242 2.172 1 95.62 113 ALA A O 1
ATOM 879 N N . ALA A 1 114 ? -10.891 -5.844 1.372 1 94.81 114 ALA A N 1
ATOM 880 C CA . ALA A 1 114 ? -10.688 -7.238 0.988 1 94.81 114 ALA A CA 1
ATOM 881 C C . ALA A 1 114 ? -10.656 -8.148 2.215 1 94.81 114 ALA A C 1
ATOM 883 O O . ALA A 1 114 ? -11.266 -9.219 2.217 1 94.81 114 ALA A O 1
ATOM 884 N N . LEU A 1 115 ? -10.023 -7.699 3.238 1 93.94 115 LEU A N 1
ATOM 885 C CA . LEU A 1 115 ? -9.867 -8.484 4.457 1 93.94 115 LEU A CA 1
ATOM 886 C C . LEU A 1 115 ? -11.211 -8.719 5.129 1 93.94 115 LEU A C 1
ATOM 888 O O . LEU A 1 115 ? -11.547 -9.859 5.469 1 93.94 115 LEU A O 1
ATOM 892 N N . ILE A 1 116 ? -11.945 -7.703 5.301 1 92.88 116 ILE A N 1
ATOM 893 C CA . ILE A 1 116 ? -13.219 -7.781 6 1 92.88 116 ILE A CA 1
ATOM 894 C C . ILE A 1 116 ? -14.203 -8.633 5.195 1 92.88 116 ILE A C 1
ATOM 896 O O . ILE A 1 116 ? -14.883 -9.492 5.75 1 92.88 116 ILE A O 1
ATOM 900 N N . THR A 1 117 ? -14.242 -8.375 3.893 1 90.12 117 THR A N 1
ATOM 901 C CA . THR A 1 117 ? -15.141 -9.148 3.051 1 90.12 117 THR A CA 1
ATOM 902 C 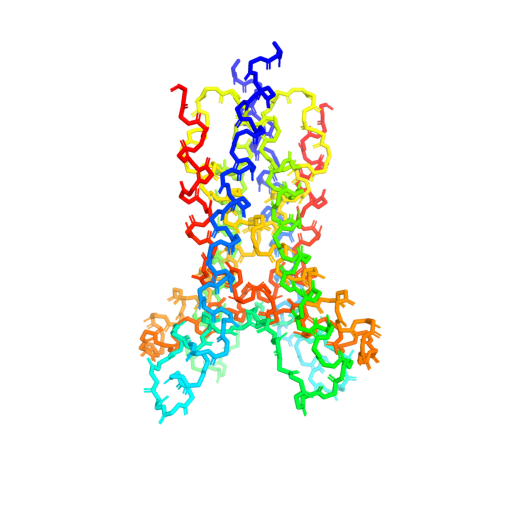C . THR A 1 117 ? -14.781 -10.633 3.084 1 90.12 117 THR A C 1
ATOM 904 O O . THR A 1 117 ? -15.656 -11.492 3.176 1 90.12 117 THR A O 1
ATOM 907 N N . ALA A 1 118 ? -13.5 -10.906 3.002 1 87.44 118 ALA A N 1
ATOM 908 C CA . ALA A 1 118 ? -13.062 -12.297 3.064 1 87.44 118 ALA A CA 1
ATOM 909 C C . ALA A 1 118 ? -13.375 -12.914 4.426 1 87.44 118 ALA A C 1
ATOM 911 O O . ALA A 1 118 ? -13.781 -14.07 4.508 1 87.44 118 ALA A O 1
ATOM 912 N N . ALA A 1 119 ? -13.164 -12.156 5.516 1 86.44 119 ALA A N 1
ATOM 913 C CA . ALA A 1 119 ? -13.445 -12.648 6.863 1 86.44 119 ALA A CA 1
ATOM 914 C C . ALA A 1 119 ? -14.922 -13 7.023 1 86.44 119 ALA A C 1
ATOM 916 O O . ALA A 1 119 ? -15.266 -13.977 7.688 1 86.44 119 ALA A O 1
ATOM 917 N N . ILE A 1 120 ? -15.711 -12.266 6.371 1 83.81 120 ILE A N 1
ATOM 918 C CA . ILE A 1 120 ? -17.156 -12.445 6.516 1 83.81 120 ILE A CA 1
ATOM 919 C C . ILE A 1 120 ? -17.625 -13.57 5.598 1 83.81 120 ILE A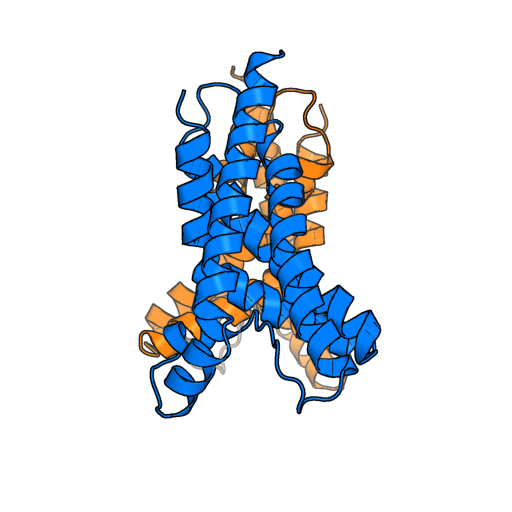 C 1
ATOM 921 O O . ILE A 1 120 ? -18.453 -14.398 5.996 1 83.81 120 ILE A O 1
ATOM 925 N N . TYR A 1 121 ? -17 -13.742 4.469 1 82.25 121 TYR A N 1
ATOM 926 C CA . TYR A 1 121 ? -17.641 -14.586 3.473 1 82.25 121 TYR A CA 1
ATOM 927 C C . TYR A 1 121 ? -16.859 -15.875 3.27 1 82.25 121 TYR A C 1
ATOM 929 O O . TYR A 1 121 ? -17.438 -16.906 2.92 1 82.25 121 TYR A O 1
ATOM 937 N N . THR A 1 122 ? -15.602 -15.922 3.455 1 81.81 122 THR A N 1
ATOM 938 C CA . THR A 1 122 ? -14.859 -17.141 3.135 1 81.81 122 THR A CA 1
ATOM 939 C C . THR A 1 122 ? -14.109 -17.656 4.363 1 81.81 122 THR A C 1
ATOM 941 O O . THR A 1 122 ? -13.789 -18.844 4.445 1 81.81 122 THR A O 1
ATOM 944 N N . ASP A 1 123 ? -13.875 -16.797 5.375 1 81.81 123 ASP A N 1
ATOM 945 C CA . ASP A 1 123 ? -13.125 -17.141 6.582 1 81.81 123 ASP A CA 1
ATOM 946 C C . ASP A 1 123 ? -11.859 -17.922 6.234 1 81.81 123 ASP A C 1
ATOM 948 O O . ASP A 1 123 ? -11.688 -19.062 6.66 1 81.81 123 ASP A O 1
ATOM 952 N N . PRO A 1 124 ? -10.938 -17.422 5.484 1 85.06 124 PRO A N 1
ATOM 953 C CA . PRO A 1 124 ? -9.789 -18.109 4.91 1 85.06 124 PRO A CA 1
ATOM 954 C C . PRO A 1 124 ? -8.734 -18.484 5.953 1 85.06 124 PRO A C 1
ATOM 956 O O . PRO A 1 124 ? -7.762 -19.172 5.637 1 85.06 124 PRO A O 1
ATOM 959 N N . GLY A 1 125 ? -8.891 -18.172 7.277 1 87.69 125 GLY A N 1
ATOM 960 C CA . GLY A 1 125 ? -7.82 -18.328 8.25 1 87.69 125 GLY A CA 1
ATOM 961 C C . GLY A 1 125 ? -6.836 -17.172 8.242 1 87.69 125 GLY A C 1
ATOM 962 O O . GLY A 1 125 ? -6.906 -16.297 7.379 1 87.69 125 GLY A O 1
ATOM 963 N N . PRO A 1 126 ? -5.953 -17.141 9.133 1 83.06 126 PRO A N 1
ATOM 964 C CA . PRO A 1 126 ? -5.07 -15.984 9.266 1 83.06 126 PRO A CA 1
ATOM 965 C C . PRO A 1 126 ? -4.16 -15.789 8.055 1 83.06 126 PRO A C 1
ATOM 967 O O . PRO A 1 126 ? -4.012 -14.672 7.566 1 83.06 126 PRO A O 1
ATOM 970 N N . GLY A 1 127 ? -3.555 -16.875 7.609 1 87 127 GLY A N 1
ATOM 971 C CA . GLY A 1 127 ? -2.693 -16.766 6.441 1 87 127 GLY A CA 1
ATOM 972 C C . GLY A 1 127 ? -3.439 -16.375 5.184 1 87 127 GLY A C 1
ATOM 973 O O . GLY A 1 127 ? -2.977 -15.516 4.422 1 87 127 GLY A O 1
ATOM 974 N N . GLY A 1 128 ? -4.543 -16.984 4.988 1 89.56 128 GLY A N 1
ATOM 975 C CA . GLY A 1 128 ? -5.379 -16.656 3.844 1 89.56 128 GLY A CA 1
ATOM 976 C C . GLY A 1 128 ? -5.879 -15.227 3.859 1 89.56 128 GLY A C 1
ATOM 977 O O . GLY A 1 128 ? -5.934 -14.57 2.818 1 89.56 128 GLY A O 1
ATOM 978 N N . ALA A 1 129 ? -6.191 -14.766 5.027 1 89.19 129 ALA A N 1
ATOM 979 C CA . ALA A 1 129 ? -6.676 -13.398 5.184 1 89.19 129 ALA A CA 1
ATOM 980 C C . ALA A 1 129 ? -5.598 -12.383 4.805 1 89.19 129 ALA A C 1
ATOM 982 O O . ALA A 1 129 ? -5.887 -11.375 4.156 1 89.19 129 ALA A O 1
ATOM 983 N N . VAL A 1 130 ? -4.477 -12.68 5.207 1 90.62 130 VAL A N 1
ATOM 984 C CA . VAL A 1 130 ? -3.357 -11.789 4.906 1 90.62 130 VAL A CA 1
ATOM 985 C C . VAL A 1 130 ? -3.117 -11.758 3.4 1 90.62 130 VAL A C 1
ATOM 987 O O . VAL A 1 130 ? -2.949 -10.68 2.818 1 90.62 130 VAL A O 1
ATOM 990 N N . VAL A 1 131 ? -3.186 -12.836 2.801 1 91.31 131 VAL A N 1
ATOM 991 C CA . VAL A 1 131 ? -2.969 -12.922 1.361 1 91.31 131 VAL A CA 1
ATOM 992 C C . VAL A 1 131 ? -4.055 -12.141 0.627 1 91.31 131 VAL A C 1
ATOM 994 O O . VAL A 1 131 ? -3.76 -11.375 -0.296 1 91.31 131 VAL A O 1
ATOM 997 N N . ILE A 1 132 ? -5.207 -12.266 1.091 1 92 132 ILE A N 1
ATOM 998 C CA . ILE A 1 132 ? -6.324 -11.578 0.452 1 92 132 ILE A CA 1
ATOM 999 C C . ILE A 1 132 ? -6.18 -10.07 0.642 1 92 132 ILE A C 1
ATOM 1001 O O . ILE A 1 132 ? -6.441 -9.297 -0.28 1 92 132 ILE A O 1
ATOM 1005 N N . ALA A 1 133 ? -5.742 -9.688 1.794 1 93.62 133 ALA A N 1
ATOM 1006 C CA . ALA A 1 133 ? -5.5 -8.273 2.043 1 93.62 133 ALA A CA 1
ATOM 1007 C C . ALA A 1 133 ? -4.453 -7.719 1.081 1 93.62 133 ALA A C 1
ATOM 1009 O O . ALA A 1 133 ? -4.551 -6.574 0.638 1 93.62 133 ALA A O 1
ATOM 1010 N N . THR A 1 134 ? -3.494 -8.508 0.765 1 94.75 134 THR A N 1
ATOM 1011 C CA . THR A 1 134 ? -2.424 -8.039 -0.107 1 94.75 134 THR A CA 1
ATOM 1012 C C . THR A 1 134 ? -2.926 -7.879 -1.54 1 94.75 134 THR A C 1
ATOM 1014 O O . THR A 1 134 ? -2.428 -7.035 -2.289 1 94.75 134 THR A O 1
ATOM 1017 N N . THR A 1 135 ? -3.914 -8.641 -1.947 1 93.62 135 THR A N 1
ATOM 1018 C CA . THR A 1 135 ? -4.52 -8.414 -3.256 1 93.62 135 THR A CA 1
ATOM 1019 C C . THR A 1 135 ? -5.191 -7.047 -3.314 1 93.62 135 THR A C 1
ATOM 1021 O O . THR A 1 135 ? -5.098 -6.348 -4.324 1 93.62 135 THR A O 1
ATOM 1024 N N . GLY A 1 136 ? -5.836 -6.688 -2.24 1 95.19 136 GLY A N 1
ATOM 1025 C CA . GLY A 1 136 ? -6.41 -5.352 -2.143 1 95.19 136 GLY A CA 1
ATOM 1026 C C . GLY A 1 136 ? -5.367 -4.254 -2.184 1 95.19 136 GLY A C 1
ATOM 1027 O O . GLY A 1 136 ? -5.535 -3.256 -2.889 1 95.19 136 GLY A O 1
ATOM 1028 N N . SER A 1 137 ? -4.348 -4.484 -1.451 1 96.06 137 SER A N 1
ATOM 1029 C CA . SER A 1 137 ? -3.299 -3.467 -1.439 1 96.06 137 SER A CA 1
ATOM 1030 C C . SER A 1 137 ? -2.639 -3.34 -2.809 1 96.06 137 SER A C 1
ATOM 1032 O O . SER A 1 137 ? -2.229 -2.246 -3.205 1 96.06 137 SER A O 1
ATOM 1034 N N . SER A 1 138 ? -2.539 -4.453 -3.51 1 95.81 138 SER A N 1
ATOM 1035 C CA . SER A 1 138 ? -1.998 -4.41 -4.863 1 95.81 138 SER A CA 1
ATOM 1036 C C . SER A 1 138 ? -2.877 -3.568 -5.785 1 95.81 138 SER A C 1
ATOM 1038 O O . SER A 1 138 ? -2.373 -2.762 -6.566 1 95.81 138 SER A O 1
ATOM 1040 N N . TYR A 1 139 ? -4.164 -3.744 -5.676 1 96.12 139 TYR A N 1
ATOM 1041 C CA . TYR A 1 139 ? -5.098 -2.91 -6.422 1 96.12 139 TYR A CA 1
ATOM 1042 C C . TYR A 1 139 ? -4.914 -1.438 -6.066 1 96.12 139 TYR A C 1
ATOM 1044 O O . TYR A 1 139 ? -4.855 -0.583 -6.953 1 96.12 139 TYR A O 1
ATOM 1052 N N . GLY A 1 140 ? -4.812 -1.175 -4.766 1 97.31 140 GLY A N 1
ATOM 1053 C CA . GLY A 1 140 ? -4.609 0.188 -4.301 1 97.31 140 GLY A CA 1
ATOM 1054 C C . GLY A 1 140 ? -3.312 0.801 -4.789 1 97.31 140 GLY A C 1
ATOM 1055 O O . GLY A 1 140 ? -3.258 1.996 -5.086 1 97.31 140 GLY A O 1
ATOM 1056 N N . LEU A 1 141 ? -2.314 -0.016 -4.855 1 96.88 141 LEU A N 1
ATOM 1057 C CA . LEU A 1 141 ? -1.035 0.489 -5.344 1 96.88 141 LEU A CA 1
ATOM 1058 C C . LEU A 1 141 ? -1.137 0.906 -6.805 1 96.88 141 LEU A C 1
ATOM 1060 O O . LEU A 1 141 ? -0.634 1.965 -7.188 1 96.88 141 LEU A O 1
ATOM 1064 N N . ILE A 1 142 ? -1.782 0.114 -7.562 1 95.81 142 ILE A N 1
ATOM 1065 C CA . ILE A 1 142 ? -1.82 0.302 -9.008 1 95.81 142 ILE A CA 1
ATOM 1066 C C . ILE A 1 142 ? -2.764 1.453 -9.352 1 95.81 142 ILE A C 1
ATOM 1068 O O . ILE A 1 142 ? -2.471 2.258 -10.242 1 95.81 142 ILE A O 1
ATOM 1072 N N . THR A 1 143 ? -3.824 1.658 -8.641 1 95.75 143 THR A N 1
ATOM 1073 C CA . THR A 1 143 ? -4.855 2.611 -9.039 1 95.75 143 THR A CA 1
ATOM 1074 C C . THR A 1 143 ? -4.883 3.805 -8.086 1 95.75 143 THR A C 1
ATOM 1076 O O . THR A 1 143 ? -5.516 4.82 -8.383 1 95.75 143 THR A O 1
ATOM 1079 N N . GLY A 1 144 ? -4.203 3.729 -6.988 1 96.94 144 GLY A N 1
ATOM 1080 C CA . GLY A 1 144 ? -4.328 4.707 -5.922 1 96.94 144 GLY A CA 1
ATOM 1081 C C . GLY A 1 144 ? -3.805 6.078 -6.305 1 96.94 144 GLY A C 1
ATOM 1082 O O . GLY A 1 144 ? -4.125 7.078 -5.66 1 96.94 144 GLY A O 1
ATOM 1083 N N . TRP A 1 145 ? -2.943 6.102 -7.383 1 95.56 145 TRP A N 1
ATOM 1084 C CA . TRP A 1 145 ? -2.438 7.402 -7.805 1 95.56 145 TRP A CA 1
ATOM 1085 C C . TRP A 1 145 ? -3.58 8.32 -8.242 1 95.56 145 TRP A C 1
ATOM 1087 O O . TRP A 1 145 ? -3.484 9.539 -8.117 1 95.56 145 TRP A O 1
ATOM 1097 N N . ILE A 1 146 ? -4.629 7.789 -8.711 1 95.62 146 ILE A N 1
ATOM 1098 C CA . ILE A 1 146 ? -5.809 8.547 -9.117 1 95.62 146 ILE A CA 1
ATOM 1099 C C . ILE A 1 146 ? -6.426 9.234 -7.898 1 95.62 146 ILE A C 1
ATOM 1101 O O . ILE A 1 146 ? -6.742 10.43 -7.945 1 95.62 146 ILE A O 1
ATOM 1105 N N . ILE A 1 147 ? -6.555 8.492 -6.785 1 95.62 147 ILE A N 1
ATOM 1106 C CA . ILE A 1 147 ? -7.117 9.023 -5.547 1 95.62 147 ILE A CA 1
ATOM 1107 C C . ILE A 1 147 ? -6.172 10.07 -4.961 1 95.62 147 ILE A C 1
ATOM 1109 O O . ILE A 1 147 ? -6.617 11.07 -4.395 1 95.62 147 ILE A O 1
ATOM 1113 N N . GLY A 1 148 ? -4.898 9.844 -5.105 1 93.81 148 GLY A N 1
ATOM 1114 C CA . GLY A 1 148 ? -3.928 10.844 -4.688 1 93.81 148 GLY A CA 1
ATOM 1115 C C . GLY A 1 148 ? -4.102 12.18 -5.387 1 93.81 148 GLY A C 1
ATOM 1116 O O . GLY A 1 148 ? -4.082 13.227 -4.746 1 93.81 148 GLY A O 1
ATOM 1117 N N . LEU A 1 149 ? -4.309 12.07 -6.727 1 93.19 149 LEU A N 1
ATOM 1118 C CA . LEU A 1 149 ? -4.512 13.289 -7.5 1 93.19 149 LEU A CA 1
ATOM 1119 C C . LEU A 1 149 ? -5.809 13.977 -7.09 1 93.19 149 LEU A C 1
ATOM 1121 O O . LEU A 1 149 ? -5.852 15.203 -6.965 1 93.19 149 LEU A O 1
ATOM 1125 N N . ALA A 1 150 ? -6.805 13.195 -6.875 1 91.88 150 AL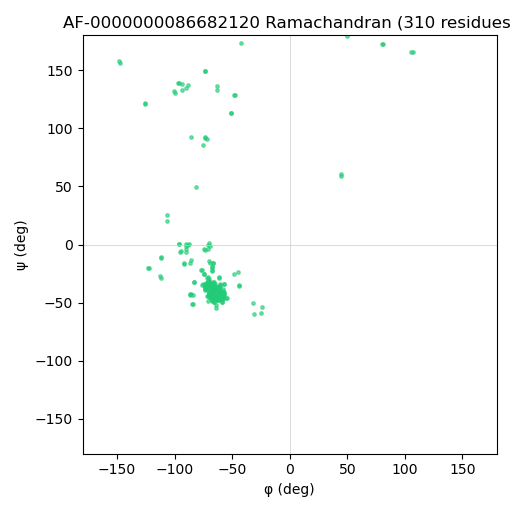A A N 1
ATOM 1126 C CA . ALA A 1 150 ? -8.086 13.75 -6.461 1 91.88 150 ALA A CA 1
ATOM 1127 C C . ALA A 1 150 ? -7.973 14.453 -5.109 1 91.88 150 ALA A C 1
ATOM 1129 O O . ALA A 1 150 ? -8.523 15.539 -4.918 1 91.88 150 ALA A O 1
ATOM 1130 N N . SER A 1 151 ? -7.324 13.805 -4.199 1 86.56 151 SER A N 1
ATOM 1131 C CA . SER A 1 151 ? -7.152 14.367 -2.861 1 86.56 151 SER A CA 1
ATOM 1132 C C . SER A 1 151 ? -6.324 15.648 -2.9 1 86.56 151 SER A C 1
ATOM 1134 O O . SER A 1 151 ? -6.602 16.594 -2.164 1 86.56 151 SER A O 1
ATOM 1136 N N . MET A 1 152 ? -5.332 15.562 -3.744 1 84.62 152 MET A N 1
ATOM 1137 C CA . MET A 1 152 ? -4.484 16.734 -3.904 1 84.62 152 MET A CA 1
ATOM 1138 C C . MET A 1 152 ? -5.281 17.906 -4.473 1 84.62 152 MET A C 1
ATOM 1140 O O . MET A 1 152 ? -5.098 19.062 -4.047 1 84.62 152 MET A O 1
ATOM 1144 N N . ALA A 1 153 ? -6.164 17.641 -5.371 1 82.81 153 ALA A N 1
ATOM 1145 C CA . ALA A 1 153 ? -6.98 18.672 -6.012 1 82.81 153 ALA A CA 1
ATOM 1146 C C . ALA A 1 153 ? -8 19.25 -5.035 1 82.81 153 ALA A C 1
ATOM 1148 O O . ALA A 1 153 ? -8.391 20.406 -5.156 1 82.81 153 ALA A O 1
ATOM 1149 N N . GLY A 1 154 ? -8.422 18.484 -4.133 1 77.75 154 GLY A N 1
ATOM 1150 C CA . GLY A 1 154 ? -9.406 18.953 -3.16 1 77.75 154 GLY A CA 1
ATOM 1151 C C . GLY A 1 154 ? -8.805 19.828 -2.076 1 77.75 154 GLY A C 1
ATOM 1152 O O . GLY A 1 154 ? -9.539 20.5 -1.353 1 77.75 154 GLY A O 1
ATOM 1153 N N . ARG A 1 155 ? -7.484 19.703 -1.863 1 70.69 155 ARG A N 1
ATOM 1154 C CA . ARG A 1 155 ? -6.828 20.5 -0.833 1 70.69 155 ARG A CA 1
ATOM 1155 C C . ARG A 1 155 ? -6.418 21.875 -1.377 1 70.69 155 ARG A C 1
ATOM 1157 O O . ARG A 1 155 ? -5.957 22.734 -0.625 1 70.69 155 ARG A O 1
ATOM 1164 N N . ARG A 1 156 ? -6.422 22.109 -2.658 1 57.66 156 ARG A N 1
ATOM 1165 C CA . ARG A 1 156 ? -6 23.391 -3.203 1 57.66 156 ARG A CA 1
ATOM 1166 C C . ARG A 1 156 ? -6.719 24.547 -2.51 1 57.66 156 ARG A C 1
ATOM 1168 O O . ARG A 1 156 ? -7.918 24.453 -2.234 1 57.66 156 ARG A O 1
ATOM 1175 N N . PRO A 1 157 ? -5.719 25.328 -1.724 1 49.62 157 PRO A N 1
ATOM 1176 C CA . PRO A 1 157 ? -6.188 26.562 -1.068 1 49.62 157 PRO A CA 1
ATOM 1177 C C . PRO A 1 157 ? -7.141 27.359 -1.944 1 49.62 157 PRO A C 1
ATOM 1179 O O . PRO A 1 157 ? -7.105 27.25 -3.172 1 49.62 157 PRO A O 1
ATOM 1182 N N . MET B 1 1 ? 9.398 26.969 13.383 1 37.09 1 MET B N 1
ATOM 1183 C CA . MET B 1 1 ? 9.539 26.266 12.102 1 37.09 1 MET B CA 1
ATOM 1184 C C . MET B 1 1 ? 10.625 25.203 12.188 1 37.09 1 MET B C 1
ATOM 1186 O O . MET B 1 1 ? 10.477 24.109 11.641 1 37.09 1 MET B O 1
ATOM 1190 N N . ALA B 1 2 ? 11.758 25.531 12.906 1 48.97 2 ALA B N 1
ATOM 1191 C CA . ALA B 1 2 ? 12.93 24.672 13.078 1 48.97 2 ALA B CA 1
ATOM 1192 C C . ALA B 1 2 ? 12.586 23.406 13.859 1 48.97 2 ALA B C 1
ATOM 1194 O O . ALA B 1 2 ? 13.086 22.328 13.547 1 48.97 2 ALA B O 1
ATOM 1195 N N . PHE B 1 3 ? 11.719 23.469 14.844 1 46.62 3 PHE B N 1
ATOM 1196 C CA . PHE B 1 3 ? 11.359 22.375 15.75 1 46.62 3 PHE B CA 1
ATOM 1197 C C . PHE B 1 3 ? 10.5 21.344 15.047 1 46.62 3 PHE B C 1
ATOM 1199 O O . PHE B 1 3 ? 10.625 20.141 15.312 1 46.62 3 PHE B O 1
ATOM 1206 N N . SER B 1 4 ? 9.648 21.797 14.086 1 55.97 4 SER B N 1
ATOM 1207 C CA . SER B 1 4 ? 8.766 20.906 13.344 1 55.97 4 SER B CA 1
ATOM 1208 C C . SER B 1 4 ? 9.562 20.031 12.375 1 55.97 4 SER B C 1
ATOM 1210 O O . SER B 1 4 ? 9.289 18.828 12.25 1 55.97 4 SER B O 1
ATOM 1212 N N . ARG B 1 5 ? 10.672 20.609 11.867 1 63.28 5 ARG B N 1
ATOM 1213 C CA . ARG B 1 5 ? 11.539 19.875 10.945 1 63.28 5 ARG B CA 1
ATOM 1214 C C . ARG B 1 5 ? 12.305 18.766 11.68 1 63.28 5 ARG B C 1
ATOM 1216 O O . ARG B 1 5 ? 12.539 17.703 11.117 1 63.28 5 ARG B O 1
ATOM 1223 N N . ARG B 1 6 ? 12.594 19.141 12.945 1 67.31 6 ARG B N 1
ATOM 1224 C CA . ARG B 1 6 ? 13.359 18.172 13.727 1 67.31 6 ARG B CA 1
ATOM 1225 C C . ARG B 1 6 ? 12.531 16.922 14 1 67.31 6 ARG B C 1
ATOM 1227 O O . ARG B 1 6 ? 13.047 15.797 13.914 1 67.31 6 ARG B O 1
ATOM 1234 N N . GLY B 1 7 ? 11.328 17.047 14.242 1 70.25 7 GLY B N 1
ATOM 1235 C CA . GLY B 1 7 ? 10.445 15.938 14.539 1 70.25 7 GLY B CA 1
ATOM 1236 C C . GLY B 1 7 ? 10.25 15 13.359 1 70.25 7 GLY B C 1
ATOM 1237 O O . GLY B 1 7 ? 10.273 13.781 13.523 1 70.25 7 GLY B O 1
ATOM 1238 N N . TYR B 1 8 ? 10.18 15.586 12.234 1 71.31 8 TYR B N 1
ATOM 1239 C CA . TYR B 1 8 ? 9.977 14.773 11.039 1 71.31 8 TYR B CA 1
ATOM 1240 C C . TYR B 1 8 ? 11.25 14.016 10.672 1 71.31 8 TYR B C 1
ATOM 1242 O O . TYR B 1 8 ? 11.195 12.867 10.242 1 71.31 8 TYR B O 1
ATOM 1250 N N . ARG B 1 9 ? 12.336 14.766 10.906 1 77.5 9 ARG B N 1
ATOM 1251 C CA . ARG B 1 9 ? 13.602 14.117 10.586 1 77.5 9 ARG B CA 1
ATOM 1252 C C . ARG B 1 9 ? 13.883 12.969 11.555 1 77.5 9 ARG B C 1
ATOM 1254 O O . ARG B 1 9 ? 14.43 11.938 11.164 1 77.5 9 ARG B O 1
ATOM 1261 N N . THR B 1 10 ? 13.461 13.172 12.734 1 81.75 10 THR B N 1
ATOM 1262 C CA . THR B 1 10 ? 13.656 12.117 13.727 1 81.75 10 THR B CA 1
ATOM 1263 C C . THR B 1 10 ? 12.766 10.922 13.422 1 81.75 10 THR B C 1
ATOM 1265 O O . THR B 1 10 ? 13.211 9.773 13.477 1 81.75 10 THR B O 1
ATOM 1268 N N . ALA B 1 11 ? 11.555 11.211 13.062 1 83.44 11 ALA B N 1
ATOM 1269 C CA . ALA B 1 11 ? 10.648 10.133 12.695 1 83.44 11 ALA B CA 1
ATOM 1270 C C . ALA B 1 11 ? 11.18 9.344 11.5 1 83.44 11 ALA B C 1
ATOM 1272 O O . ALA B 1 11 ? 11.125 8.117 11.484 1 83.44 11 ALA B O 1
ATOM 1273 N N . ALA B 1 12 ? 11.68 10.07 10.562 1 89.31 12 ALA B N 1
ATOM 1274 C CA . ALA B 1 12 ? 12.211 9.43 9.367 1 89.31 12 ALA B CA 1
ATOM 1275 C C . ALA B 1 12 ? 13.461 8.609 9.688 1 89.31 12 ALA B C 1
ATOM 1277 O O . ALA B 1 12 ? 13.625 7.496 9.188 1 89.31 12 ALA B O 1
ATOM 1278 N N . SER B 1 13 ? 14.328 9.18 10.5 1 91.56 13 SER B N 1
ATOM 1279 C CA . SER B 1 13 ? 15.555 8.477 10.859 1 91.56 13 SER B CA 1
ATOM 1280 C C . SER B 1 13 ? 15.266 7.23 11.68 1 91.56 13 SER B C 1
ATOM 1282 O O . SER B 1 13 ? 15.859 6.176 11.461 1 91.56 13 SER B O 1
ATOM 1284 N N . ILE B 1 14 ? 14.32 7.285 12.547 1 92.06 14 ILE B N 1
ATOM 1285 C CA . ILE B 1 14 ? 13.961 6.141 13.375 1 92.06 14 ILE B CA 1
ATOM 1286 C C . ILE B 1 14 ? 13.297 5.07 12.516 1 92.06 14 ILE B C 1
ATOM 1288 O O . ILE B 1 14 ? 13.609 3.883 12.641 1 92.06 14 ILE B O 1
ATOM 1292 N N . GLY B 1 15 ? 12.422 5.523 11.711 1 93.62 15 GLY B N 1
ATOM 1293 C CA . GLY B 1 15 ? 11.789 4.578 10.797 1 93.62 15 GLY B CA 1
ATOM 1294 C C . GLY B 1 15 ? 12.781 3.863 9.898 1 93.62 15 GLY B C 1
ATOM 1295 O O . GLY B 1 15 ? 12.711 2.645 9.734 1 93.62 15 GLY B O 1
ATOM 1296 N N . ALA B 1 16 ? 13.672 4.633 9.375 1 95.12 16 ALA B N 1
ATOM 1297 C CA . ALA B 1 16 ? 14.688 4.043 8.5 1 95.12 16 ALA B CA 1
ATOM 1298 C C . ALA B 1 16 ? 15.602 3.104 9.281 1 95.12 16 ALA B C 1
ATOM 1300 O O . ALA B 1 16 ? 16.016 2.062 8.766 1 95.12 16 ALA B O 1
ATOM 1301 N N . PHE B 1 17 ? 15.93 3.488 10.5 1 95.06 17 PHE B N 1
ATOM 1302 C CA . PHE B 1 17 ? 16.766 2.648 11.352 1 95.06 17 PHE B CA 1
ATOM 1303 C C . PHE B 1 17 ? 16.094 1.31 11.625 1 95.06 17 PHE B C 1
ATOM 1305 O O . PHE B 1 17 ? 16.719 0.256 11.516 1 95.06 17 PHE B O 1
ATOM 1312 N N . VAL B 1 18 ? 14.844 1.306 11.977 1 96.75 18 VAL B N 1
ATOM 1313 C CA . VAL B 1 18 ? 14.094 0.083 12.234 1 96.75 18 VAL B CA 1
ATOM 1314 C C . VAL B 1 18 ? 14.016 -0.755 10.961 1 96.75 18 VAL B C 1
ATOM 1316 O O . VAL B 1 18 ? 14.164 -1.978 11.008 1 96.75 18 VAL B O 1
ATOM 1319 N N . ALA B 1 19 ? 13.773 -0.082 9.836 1 96.75 19 ALA B N 1
ATOM 1320 C CA . ALA B 1 19 ? 13.789 -0.797 8.562 1 96.75 19 ALA B CA 1
ATOM 1321 C C . ALA B 1 19 ? 15.125 -1.491 8.336 1 96.75 19 ALA B C 1
ATOM 1323 O O . ALA B 1 19 ? 15.172 -2.633 7.875 1 96.75 19 ALA B O 1
ATOM 1324 N N . PHE B 1 20 ? 16.219 -0.755 8.664 1 95.5 20 PHE B N 1
ATOM 1325 C CA . PHE B 1 20 ? 17.562 -1.309 8.516 1 95.5 20 PHE B CA 1
ATOM 1326 C C . PHE B 1 20 ? 17.734 -2.553 9.375 1 95.5 20 PHE B C 1
ATOM 1328 O O . PHE B 1 20 ? 18.266 -3.566 8.914 1 95.5 20 PHE B O 1
ATOM 1335 N N . ILE B 1 21 ? 17.234 -2.549 10.578 1 94.75 21 ILE B N 1
ATOM 1336 C CA . ILE B 1 21 ? 17.344 -3.674 11.5 1 94.75 21 ILE B CA 1
ATOM 1337 C C . ILE B 1 21 ? 16.531 -4.855 10.977 1 94.75 21 ILE B C 1
ATOM 1339 O O . ILE B 1 21 ? 17 -5.996 11 1 94.75 21 ILE B O 1
ATOM 1343 N N . LEU B 1 22 ? 15.359 -4.602 10.508 1 95.06 22 LEU B N 1
ATOM 1344 C CA . LEU B 1 22 ? 14.516 -5.652 9.953 1 95.06 22 LEU B CA 1
ATOM 1345 C C . LEU B 1 22 ? 15.219 -6.359 8.797 1 95.06 22 LEU B C 1
ATOM 1347 O O . LEU B 1 22 ? 15.25 -7.59 8.742 1 95.06 22 LEU B O 1
ATOM 1351 N N . VAL B 1 23 ? 15.789 -5.551 7.898 1 92.81 23 VAL B N 1
ATOM 1352 C CA . VAL B 1 23 ? 16.453 -6.098 6.727 1 92.81 23 VAL B CA 1
ATOM 1353 C C . VAL B 1 23 ? 17.703 -6.867 7.156 1 92.81 23 VAL B C 1
ATOM 1355 O O . VAL B 1 23 ? 18 -7.938 6.617 1 92.81 23 VAL B O 1
ATOM 1358 N N . LEU B 1 24 ? 18.438 -6.332 8.062 1 90.69 24 LEU B N 1
ATOM 1359 C CA . LEU B 1 24 ? 19.672 -6.945 8.523 1 90.69 24 LEU B CA 1
ATOM 1360 C C . LEU B 1 24 ? 19.406 -8.312 9.141 1 90.69 24 LEU B C 1
ATOM 1362 O O . LEU B 1 24 ? 20.125 -9.273 8.852 1 90.69 24 LEU B O 1
ATOM 1366 N N . ILE B 1 25 ? 18.375 -8.422 9.898 1 91.44 25 ILE B N 1
ATOM 1367 C CA . ILE B 1 25 ? 18.094 -9.641 10.648 1 91.44 25 ILE B CA 1
ATOM 1368 C C . ILE B 1 25 ? 17.359 -10.633 9.758 1 91.44 25 ILE B C 1
ATOM 1370 O O . ILE B 1 25 ? 17.797 -11.773 9.578 1 91.44 25 ILE B O 1
ATOM 1374 N N . PHE B 1 26 ? 16.297 -10.172 9.125 1 92.44 26 PHE B N 1
ATOM 1375 C CA . PHE B 1 26 ? 15.391 -11.117 8.469 1 92.44 26 PHE B CA 1
ATOM 1376 C C . PHE B 1 26 ? 15.789 -11.32 7.016 1 92.44 26 PHE B C 1
ATOM 1378 O O . PHE B 1 26 ? 15.344 -12.273 6.375 1 92.44 26 PHE B O 1
ATOM 1385 N N . GLY B 1 27 ? 16.594 -10.438 6.512 1 88 27 GLY B N 1
ATOM 1386 C CA . GLY B 1 27 ? 17.109 -10.633 5.168 1 88 27 GLY B CA 1
ATOM 1387 C C . GLY B 1 27 ? 18.391 -11.438 5.137 1 88 27 GLY B C 1
ATOM 1388 O O . GLY B 1 27 ? 18.891 -11.773 4.062 1 88 27 GLY B O 1
ATOM 1389 N N . SER B 1 28 ? 18.875 -11.844 6.207 1 87.31 28 SER B N 1
ATOM 1390 C CA . SER B 1 28 ? 20.141 -12.547 6.301 1 87.31 28 SER B CA 1
ATOM 1391 C C . SER B 1 28 ? 20.031 -13.977 5.777 1 87.31 28 SER B C 1
ATOM 1393 O O . SER B 1 28 ? 18.969 -14.594 5.867 1 87.31 28 SER B O 1
ATOM 1395 N N . PRO B 1 29 ? 21.188 -14.461 5.211 1 84.94 29 PRO B N 1
ATOM 1396 C CA . PRO B 1 29 ? 21.188 -15.844 4.727 1 84.94 29 PRO B CA 1
ATOM 1397 C C . PRO B 1 29 ? 20.828 -16.844 5.82 1 84.94 29 PRO B C 1
ATOM 1399 O O . PRO B 1 29 ? 20.188 -17.859 5.547 1 84.94 29 PRO B O 1
ATOM 1402 N N . TRP B 1 30 ? 21.219 -16.578 7.027 1 85.94 30 TRP B N 1
ATOM 1403 C CA . TRP B 1 30 ? 20.922 -17.469 8.141 1 85.94 30 TRP B CA 1
ATOM 1404 C C . TRP B 1 30 ? 19.422 -17.562 8.359 1 85.94 30 TRP B C 1
ATOM 1406 O O . TRP B 1 30 ? 18.875 -18.672 8.523 1 85.94 30 TRP B O 1
ATOM 1416 N N . TYR B 1 31 ? 18.797 -16.453 8.383 1 90 31 TYR B N 1
ATOM 1417 C CA . TYR B 1 31 ? 17.359 -16.438 8.594 1 90 31 TYR B CA 1
ATOM 1418 C C . TYR B 1 31 ? 16.625 -17.094 7.43 1 90 31 TYR B C 1
ATOM 1420 O O . TYR B 1 31 ? 15.688 -17.875 7.633 1 90 31 TYR B O 1
ATOM 1428 N N . ARG B 1 32 ? 17.047 -16.875 6.301 1 86.62 32 ARG B N 1
ATOM 1429 C CA . ARG B 1 32 ? 16.391 -17.438 5.117 1 86.62 32 ARG B CA 1
ATOM 1430 C C . ARG B 1 32 ? 16.531 -18.953 5.078 1 86.62 32 ARG B C 1
ATOM 1432 O O . ARG B 1 32 ? 15.57 -19.672 4.777 1 86.62 32 ARG B O 1
ATOM 1439 N N . ASP B 1 33 ? 17.734 -19.422 5.336 1 86.06 33 ASP B N 1
ATOM 1440 C CA . ASP B 1 33 ? 17.938 -20.859 5.398 1 86.06 33 ASP B CA 1
ATOM 1441 C C . ASP B 1 33 ? 17.047 -21.5 6.457 1 86.06 33 ASP B C 1
ATOM 1443 O O . ASP B 1 33 ? 16.484 -22.578 6.234 1 86.06 33 ASP B O 1
ATOM 1447 N N . TRP B 1 34 ? 16.922 -20.734 7.562 1 89.06 34 TRP B N 1
ATOM 1448 C CA . TRP B 1 34 ? 16.109 -21.234 8.664 1 89.06 34 TRP B CA 1
ATOM 1449 C C . TRP B 1 34 ? 14.641 -21.328 8.25 1 89.06 34 TRP B C 1
ATOM 1451 O O . TRP B 1 34 ? 13.961 -22.297 8.562 1 89.06 34 TRP B O 1
ATOM 1461 N N . VAL B 1 35 ? 14.156 -20.406 7.559 1 88.31 35 VAL B N 1
ATOM 1462 C CA . VAL B 1 35 ? 12.758 -20.391 7.145 1 88.31 35 VAL B CA 1
ATOM 1463 C C . VAL B 1 35 ? 12.523 -21.422 6.043 1 88.31 35 VAL B C 1
ATOM 1465 O O . VAL B 1 35 ? 11.477 -22.062 6.004 1 88.31 35 VAL B O 1
ATOM 1468 N N . ASP B 1 36 ? 13.453 -21.594 5.246 1 84.88 36 ASP B N 1
ATOM 1469 C CA . ASP B 1 36 ? 13.32 -22.484 4.105 1 84.88 36 ASP B CA 1
ATOM 1470 C C . ASP B 1 36 ? 13.383 -23.953 4.543 1 84.88 36 ASP B C 1
ATOM 1472 O O . ASP B 1 36 ? 12.914 -24.844 3.832 1 84.88 36 ASP B O 1
ATOM 1476 N N . ASP B 1 37 ? 13.977 -24.125 5.555 1 87.31 37 ASP B N 1
ATOM 1477 C CA . ASP B 1 37 ? 14.172 -25.5 6.047 1 87.31 37 ASP B CA 1
ATOM 1478 C C . ASP B 1 37 ? 12.852 -26.125 6.477 1 87.31 37 ASP B C 1
ATOM 1480 O O . ASP B 1 37 ? 12.734 -27.344 6.555 1 87.31 37 ASP B O 1
ATOM 1484 N N . ALA B 1 38 ? 11.867 -25.172 6.777 1 86.81 38 ALA B N 1
ATOM 1485 C CA . ALA B 1 38 ? 10.57 -25.672 7.227 1 86.81 38 ALA B CA 1
ATOM 1486 C C . ALA B 1 38 ? 9.445 -24.734 6.785 1 86.81 38 ALA B C 1
ATOM 1488 O O . ALA B 1 38 ? 9.695 -23.656 6.25 1 86.81 38 ALA B O 1
ATOM 1489 N N . ASN B 1 39 ? 8.273 -25.281 6.727 1 80.5 39 ASN B N 1
ATOM 1490 C CA . ASN B 1 39 ? 7.102 -24.438 6.508 1 80.5 39 ASN B CA 1
ATOM 1491 C C . ASN B 1 39 ? 6.746 -23.625 7.754 1 80.5 39 ASN B C 1
ATOM 1493 O O . ASN B 1 39 ? 5.977 -24.094 8.602 1 80.5 39 ASN B O 1
ATOM 1497 N N . ARG B 1 40 ? 7.316 -22.391 7.828 1 83.69 40 ARG B N 1
ATOM 1498 C CA . ARG B 1 40 ? 7.211 -21.641 9.078 1 83.69 40 ARG B CA 1
ATOM 1499 C C . ARG B 1 40 ? 6.047 -20.656 9.023 1 83.69 40 ARG B C 1
ATOM 1501 O O . ARG B 1 40 ? 5.793 -19.953 9.992 1 83.69 40 ARG B O 1
ATOM 1508 N N . GLY B 1 41 ? 5.348 -20.625 7.934 1 85.62 41 GLY B N 1
ATOM 1509 C CA . GLY B 1 41 ? 4.18 -19.766 7.848 1 85.62 41 GLY B CA 1
ATOM 1510 C C . GLY B 1 41 ? 4.402 -18.547 6.973 1 85.62 41 GLY B C 1
ATOM 1511 O O . GLY B 1 41 ? 5.543 -18.156 6.734 1 85.62 41 GLY B O 1
ATOM 1512 N N . LEU B 1 42 ? 3.404 -17.891 6.605 1 86.12 42 LEU B N 1
ATOM 1513 C CA . LEU B 1 42 ? 3.4 -16.812 5.629 1 86.12 42 LEU B CA 1
ATOM 1514 C C . LEU B 1 42 ? 4.125 -15.586 6.172 1 86.12 42 LEU B C 1
ATOM 1516 O O . LEU B 1 42 ? 4.91 -14.953 5.461 1 86.12 42 LEU B O 1
ATOM 1520 N N . LEU B 1 43 ? 3.879 -15.312 7.473 1 87.31 43 LEU B N 1
ATOM 1521 C CA . LEU B 1 43 ? 4.457 -14.109 8.055 1 87.31 43 LEU B CA 1
ATOM 1522 C C . LEU B 1 43 ? 5.977 -14.211 8.117 1 87.31 43 LEU B C 1
ATOM 1524 O O . LEU B 1 43 ? 6.684 -13.289 7.703 1 87.31 43 LEU B O 1
ATOM 1528 N N . LEU B 1 44 ? 6.48 -15.352 8.539 1 88.25 44 LEU B N 1
ATOM 1529 C CA . LEU B 1 44 ? 7.922 -15.531 8.672 1 88.25 44 LEU B CA 1
ATOM 1530 C C . LEU B 1 44 ? 8.594 -15.602 7.301 1 88.25 44 LEU B C 1
ATOM 1532 O O . LEU B 1 44 ? 9.695 -15.078 7.117 1 88.25 44 LEU B O 1
ATOM 1536 N N . GLU B 1 45 ? 7.918 -16.188 6.402 1 89 45 GLU B N 1
ATOM 1537 C CA . GLU B 1 45 ? 8.445 -16.266 5.043 1 89 45 GLU B CA 1
ATOM 1538 C C . GLU B 1 45 ? 8.469 -14.891 4.379 1 89 45 GLU B C 1
ATOM 1540 O O . GLU B 1 45 ? 9.383 -14.578 3.611 1 89 45 GLU B O 1
ATOM 1545 N N . THR B 1 46 ? 7.453 -14.172 4.727 1 88.31 46 THR B N 1
ATOM 1546 C CA . THR B 1 46 ? 7.371 -12.828 4.164 1 88.31 46 THR B CA 1
ATOM 1547 C C . THR B 1 46 ? 8.5 -11.945 4.691 1 88.31 46 THR B C 1
ATOM 1549 O O . THR B 1 46 ? 9.062 -11.133 3.953 1 88.31 46 THR B O 1
ATOM 1552 N N . LEU B 1 47 ? 8.922 -12.172 5.91 1 90 47 LEU B N 1
ATOM 1553 C CA . LEU B 1 47 ? 9.969 -11.359 6.527 1 90 47 LEU B CA 1
ATOM 1554 C C . LEU B 1 47 ? 11.305 -11.57 5.824 1 90 47 LEU B C 1
ATOM 1556 O O . LEU B 1 47 ? 12.188 -10.711 5.902 1 90 47 LEU B O 1
ATOM 1560 N N . ALA B 1 48 ? 11.422 -12.617 5.039 1 86.62 48 ALA B N 1
ATOM 1561 C CA . ALA B 1 48 ? 12.672 -12.961 4.375 1 86.62 48 ALA B CA 1
ATOM 1562 C C . ALA B 1 48 ? 12.766 -12.297 3.006 1 86.62 48 ALA B C 1
ATOM 1564 O O . ALA B 1 48 ? 13.789 -12.398 2.328 1 86.62 48 ALA B O 1
ATOM 1565 N N . TRP B 1 49 ? 11.797 -11.555 2.566 1 85.81 49 TRP B N 1
ATOM 1566 C CA . TRP B 1 49 ? 11.68 -11.016 1.219 1 85.81 49 TRP B CA 1
ATOM 1567 C C . TRP B 1 49 ? 12.812 -10.039 0.921 1 85.81 49 TRP B C 1
ATOM 1569 O O . TRP B 1 49 ? 13.516 -10.188 -0.083 1 85.81 49 TRP B O 1
ATOM 1579 N N . PRO B 1 50 ? 13.062 -8.961 1.756 1 83.12 50 PRO B N 1
ATOM 1580 C CA . PRO B 1 50 ? 14.281 -8.211 1.442 1 83.12 50 PRO B CA 1
ATOM 1581 C C . PRO B 1 50 ? 15.555 -8.953 1.832 1 83.12 50 PRO B C 1
ATOM 1583 O O . PRO B 1 50 ? 15.852 -9.102 3.021 1 83.12 50 PRO B O 1
ATOM 1586 N N . ALA B 1 51 ? 16.094 -9.703 0.876 1 75.12 51 ALA B N 1
ATOM 1587 C CA . ALA B 1 51 ? 17.266 -10.539 1.131 1 75.12 51 ALA B CA 1
ATOM 1588 C C . ALA B 1 51 ? 18.547 -9.805 0.779 1 75.12 51 ALA B C 1
ATOM 1590 O O . ALA B 1 51 ? 18.562 -8.953 -0.112 1 75.12 51 ALA B O 1
ATOM 1591 N N . TRP B 1 52 ? 19.469 -9.969 1.604 1 75.31 52 TRP B N 1
ATOM 1592 C CA . TRP B 1 52 ? 20.797 -9.516 1.229 1 75.31 52 TRP B CA 1
ATOM 1593 C C . TRP B 1 52 ? 21.812 -10.648 1.367 1 75.31 52 TRP B C 1
ATOM 1595 O O . TRP B 1 52 ? 21.641 -11.555 2.182 1 75.31 52 TRP B O 1
ATOM 1605 N N . TRP B 1 53 ? 22.453 -10.938 0.17 1 69.38 53 TRP B N 1
ATOM 1606 C CA . TRP B 1 53 ? 23.391 -12.055 0.12 1 69.38 53 TRP B CA 1
ATOM 1607 C C . TRP B 1 53 ? 24.828 -11.562 0.217 1 69.38 53 TRP B C 1
ATOM 1609 O O . TRP B 1 53 ? 25.156 -10.484 -0.287 1 69.38 53 TRP B O 1
ATOM 1619 N N . ILE B 1 54 ? 25.5 -12.156 1.046 1 60.28 54 ILE B N 1
ATOM 1620 C CA . ILE B 1 54 ? 26.953 -11.969 1.034 1 60.28 54 ILE B CA 1
ATOM 1621 C C . ILE B 1 54 ? 27.625 -13.227 0.49 1 60.28 54 ILE B C 1
ATOM 1623 O O . ILE B 1 54 ? 28.547 -13.773 1.117 1 60.28 54 ILE B O 1
ATOM 1627 N N . ASP B 1 55 ? 26.828 -13.922 -0.3 1 58.94 55 ASP B N 1
ATOM 1628 C CA . ASP B 1 55 ? 27.484 -15.188 -0.606 1 58.94 55 ASP B CA 1
ATOM 1629 C C . ASP B 1 55 ? 28.281 -15.094 -1.907 1 58.94 55 ASP B C 1
ATOM 1631 O O . ASP B 1 55 ? 27.812 -14.5 -2.881 1 58.94 55 ASP B O 1
ATOM 1635 N N . ASP B 1 56 ? 29.406 -15.57 -1.781 1 58 56 ASP B N 1
ATOM 1636 C CA . ASP B 1 56 ? 30.391 -15.656 -2.854 1 58 56 ASP B CA 1
ATOM 1637 C C . ASP B 1 56 ? 29.969 -16.672 -3.91 1 58 56 ASP B C 1
ATOM 1639 O O . ASP B 1 56 ? 30.484 -16.688 -5.023 1 58 56 ASP B O 1
ATOM 1643 N N . ASP B 1 57 ? 29.031 -17.531 -3.594 1 63.56 57 ASP B N 1
ATOM 1644 C CA . ASP B 1 57 ? 28.734 -18.578 -4.562 1 63.56 57 ASP B CA 1
ATOM 1645 C C . ASP B 1 57 ? 27.578 -18.188 -5.473 1 63.56 57 ASP B C 1
ATOM 1647 O O . ASP B 1 57 ? 27.219 -18.938 -6.387 1 63.56 57 ASP B O 1
ATOM 1651 N N . VAL B 1 58 ? 27 -17.125 -5.207 1 60.47 58 VAL B N 1
ATOM 1652 C CA . VAL B 1 58 ? 25.891 -16.641 -6.031 1 60.47 58 VAL B CA 1
ATOM 1653 C C . VAL B 1 58 ? 26.406 -15.625 -7.043 1 60.47 58 VAL B C 1
ATOM 1655 O O . VAL B 1 58 ? 27.359 -14.891 -6.762 1 60.47 58 VAL B O 1
ATOM 1658 N N . PRO B 1 59 ? 25.844 -15.797 -8.25 1 64.62 59 PRO B N 1
ATOM 1659 C CA . PRO B 1 59 ? 26.25 -14.805 -9.25 1 64.62 59 PRO B CA 1
ATOM 1660 C C . PRO B 1 59 ? 26.172 -13.375 -8.719 1 64.62 59 PRO B C 1
ATOM 1662 O O . PRO B 1 59 ? 25.25 -13.039 -7.965 1 64.62 59 PRO B O 1
ATOM 1665 N N . LEU B 1 60 ? 27.25 -12.75 -8.922 1 62.59 60 LEU B N 1
ATOM 1666 C CA . LEU B 1 60 ? 27.422 -11.375 -8.453 1 62.59 60 LEU B CA 1
ATOM 1667 C C . LEU B 1 60 ? 26.188 -10.531 -8.75 1 62.59 60 LEU B C 1
ATOM 1669 O O . LEU B 1 60 ? 25.812 -9.68 -7.941 1 62.59 60 LEU B O 1
ATOM 1673 N N . ARG B 1 61 ? 25.609 -10.812 -9.852 1 66.56 61 ARG B N 1
ATOM 1674 C CA . ARG B 1 61 ? 24.453 -10.016 -10.266 1 66.56 61 ARG B CA 1
ATOM 1675 C C . ARG B 1 61 ? 23.297 -10.164 -9.273 1 66.56 61 ARG B C 1
ATOM 1677 O O . ARG B 1 61 ? 22.656 -9.18 -8.914 1 66.56 61 ARG B O 1
ATOM 1684 N N . ASP B 1 62 ? 23.062 -11.375 -8.867 1 67.38 62 ASP B N 1
ATOM 1685 C CA . ASP B 1 62 ? 21.969 -11.641 -7.938 1 67.38 62 ASP B CA 1
ATOM 1686 C C . ASP B 1 62 ? 22.281 -11.055 -6.559 1 67.38 62 ASP B C 1
ATOM 1688 O O . ASP B 1 62 ? 21.375 -10.562 -5.879 1 67.38 62 ASP B O 1
ATOM 1692 N N . LEU B 1 63 ? 23.562 -11.094 -6.262 1 66.5 63 LEU B N 1
ATOM 1693 C CA . LEU B 1 63 ? 23.984 -10.539 -4.984 1 66.5 63 LEU B CA 1
ATOM 1694 C C . LEU B 1 63 ? 23.781 -9.023 -4.953 1 66.5 63 LEU B C 1
ATOM 1696 O O . LEU B 1 63 ? 23.281 -8.484 -3.965 1 66.5 63 LEU B O 1
ATOM 1700 N N . VAL B 1 64 ? 24.047 -8.469 -6.035 1 73.38 64 VAL B N 1
ATOM 1701 C CA . VAL B 1 64 ? 23.938 -7.012 -6.117 1 73.38 64 VAL B CA 1
ATOM 1702 C C . VAL B 1 64 ? 22.469 -6.602 -6.152 1 73.38 64 VAL B C 1
ATOM 1704 O O . VAL B 1 64 ? 22.078 -5.629 -5.508 1 73.38 64 VAL B O 1
ATOM 1707 N N . ALA B 1 65 ? 21.719 -7.48 -6.836 1 74.31 65 ALA B N 1
ATOM 1708 C CA . ALA B 1 65 ? 20.297 -7.145 -6.945 1 74.31 65 ALA B CA 1
ATOM 1709 C C . ALA B 1 65 ? 19.609 -7.207 -5.586 1 74.31 65 ALA B C 1
ATOM 1711 O O . ALA B 1 65 ? 18.859 -6.301 -5.219 1 74.31 65 ALA B O 1
ATOM 1712 N N . ALA B 1 66 ? 19.922 -8.273 -4.941 1 73.19 66 ALA B N 1
ATOM 1713 C CA . ALA B 1 66 ? 19.312 -8.453 -3.627 1 73.19 66 ALA B CA 1
ATOM 1714 C C . ALA B 1 66 ? 19.766 -7.375 -2.652 1 73.19 66 ALA B C 1
ATOM 1716 O O . ALA B 1 66 ? 18.969 -6.812 -1.907 1 73.19 66 ALA B O 1
ATOM 1717 N N . SER B 1 67 ? 21.016 -7.09 -2.701 1 82.12 67 SER B N 1
ATOM 1718 C CA . SER B 1 67 ? 21.547 -6.078 -1.796 1 82.12 67 SER B CA 1
ATOM 1719 C C . SER B 1 67 ? 21.047 -4.684 -2.164 1 82.12 67 SER B C 1
ATOM 1721 O O . SER B 1 67 ? 20.797 -3.857 -1.285 1 82.12 67 SER B O 1
ATOM 1723 N N . LEU B 1 68 ? 20.859 -4.473 -3.441 1 84.69 68 LEU B N 1
ATOM 1724 C CA . LEU B 1 68 ? 20.359 -3.178 -3.881 1 84.69 68 LEU B CA 1
ATOM 1725 C C . LEU B 1 68 ? 18.922 -2.961 -3.395 1 84.69 68 LEU B C 1
ATOM 1727 O O . LEU B 1 68 ? 18.578 -1.877 -2.916 1 84.69 68 LEU B O 1
ATOM 1731 N N . LYS B 1 69 ? 18.141 -4.004 -3.539 1 91.88 69 LYS B N 1
ATOM 1732 C CA . LYS B 1 69 ? 16.75 -3.91 -3.096 1 91.88 69 LYS B CA 1
ATOM 1733 C C . LYS B 1 69 ? 16.672 -3.568 -1.61 1 91.88 69 LYS B C 1
ATOM 1735 O O . LYS B 1 69 ? 15.875 -2.711 -1.208 1 91.88 69 LYS B O 1
ATOM 1740 N N . ALA B 1 70 ? 17.547 -4.211 -0.859 1 91 70 ALA B N 1
ATOM 1741 C CA . ALA B 1 70 ? 17.578 -3.98 0.583 1 91 70 ALA B CA 1
ATOM 1742 C C . ALA B 1 70 ? 18.016 -2.553 0.903 1 91 70 ALA B C 1
ATOM 1744 O O . ALA B 1 70 ? 17.422 -1.888 1.749 1 91 70 ALA B O 1
ATOM 1745 N N . ILE B 1 71 ? 18.969 -2.088 0.21 1 91.81 71 ILE B N 1
ATOM 1746 C CA . ILE B 1 71 ? 19.484 -0.74 0.424 1 91.81 71 ILE B CA 1
ATOM 1747 C C . ILE B 1 71 ? 18.438 0.287 0.017 1 91.81 71 ILE B C 1
ATOM 1749 O O . ILE B 1 71 ? 18.156 1.233 0.76 1 91.81 71 ILE B O 1
ATOM 1753 N N . LEU B 1 72 ? 17.875 0.114 -1.122 1 95.62 72 LEU B N 1
ATOM 1754 C CA . LEU B 1 72 ? 16.875 1.041 -1.628 1 95.62 72 LEU B CA 1
ATOM 1755 C C . LEU B 1 72 ? 15.664 1.094 -0.698 1 95.62 72 LEU B C 1
ATOM 1757 O O . LEU B 1 72 ? 15.086 2.16 -0.485 1 95.62 72 LEU B O 1
ATOM 1761 N N . LEU B 1 73 ? 15.297 -0.11 -0.149 1 96.5 73 LEU B N 1
ATOM 1762 C CA . LEU B 1 73 ? 14.164 -0.156 0.774 1 96.5 73 LEU B CA 1
ATOM 1763 C C . LEU B 1 73 ? 14.398 0.768 1.965 1 96.5 73 LEU B C 1
ATOM 1765 O O . LEU B 1 73 ? 13.516 1.546 2.334 1 96.5 73 LEU B O 1
ATOM 1769 N N . VAL B 1 74 ? 15.594 0.76 2.527 1 95.94 74 VAL B N 1
ATOM 1770 C CA . VAL B 1 74 ? 15.914 1.558 3.705 1 95.94 74 VAL B CA 1
ATOM 1771 C C . VAL B 1 74 ? 15.969 3.037 3.33 1 95.94 74 VAL B C 1
ATOM 1773 O O . VAL B 1 74 ? 15.383 3.879 4.008 1 95.94 74 VAL B O 1
ATOM 1776 N N . VAL B 1 75 ? 16.609 3.371 2.211 1 96 75 VAL B N 1
ATOM 1777 C CA . VAL B 1 75 ? 16.766 4.75 1.762 1 96 75 VAL B CA 1
ATOM 1778 C C . VAL B 1 75 ? 15.398 5.336 1.414 1 96 75 VAL B C 1
ATOM 1780 O O . VAL B 1 75 ? 15.078 6.461 1.808 1 96 75 VAL B O 1
ATOM 1783 N N . PHE B 1 76 ? 14.617 4.562 0.695 1 97.62 76 PHE B N 1
ATOM 1784 C CA . PHE B 1 76 ? 13.305 5.043 0.28 1 97.62 76 PHE B CA 1
ATOM 1785 C C . PHE B 1 76 ? 12.383 5.199 1.48 1 97.62 76 PHE B C 1
ATOM 1787 O O . PHE B 1 76 ? 11.539 6.098 1.509 1 97.62 76 PHE B O 1
ATOM 1794 N N . THR B 1 77 ? 12.516 4.262 2.461 1 97.06 77 THR B N 1
ATOM 1795 C CA . THR B 1 77 ? 11.734 4.422 3.68 1 97.06 77 THR B CA 1
ATOM 1796 C C . THR B 1 77 ? 11.977 5.793 4.305 1 97.06 77 THR B C 1
ATOM 1798 O O . THR B 1 77 ? 11.023 6.5 4.645 1 97.06 77 THR B O 1
ATOM 1801 N N . PHE B 1 78 ? 13.242 6.203 4.406 1 94.38 78 PHE B N 1
ATOM 1802 C CA . PHE B 1 78 ? 13.594 7.523 4.914 1 94.38 78 PHE B CA 1
ATOM 1803 C C . PHE B 1 78 ? 12.961 8.617 4.07 1 94.38 78 PHE B C 1
ATOM 1805 O O . PHE B 1 78 ? 12.344 9.547 4.609 1 94.38 78 PHE B O 1
ATOM 1812 N N . GLY B 1 79 ? 13.109 8.523 2.758 1 93.62 79 GLY B N 1
ATOM 1813 C CA . GLY B 1 79 ? 12.586 9.523 1.841 1 93.62 79 GLY B CA 1
ATOM 1814 C C . GLY B 1 79 ? 11.078 9.664 1.916 1 93.62 79 GLY B C 1
ATOM 1815 O O . GLY B 1 79 ? 10.555 10.781 1.96 1 93.62 79 GLY B O 1
ATOM 1816 N N . PHE B 1 80 ? 10.375 8.609 1.956 1 94.12 80 PHE B N 1
ATOM 1817 C CA . PHE B 1 80 ? 8.914 8.664 1.915 1 94.12 80 PHE B CA 1
ATOM 1818 C C . PHE B 1 80 ? 8.359 9.164 3.242 1 94.12 80 PHE B C 1
ATOM 1820 O O . PHE B 1 80 ? 7.352 9.883 3.268 1 94.12 80 PHE B O 1
ATOM 1827 N N . ILE B 1 81 ? 8.969 8.742 4.414 1 90.62 81 ILE B N 1
ATOM 1828 C CA . ILE B 1 81 ? 8.5 9.281 5.691 1 90.62 81 ILE B CA 1
ATOM 1829 C C . ILE B 1 81 ? 8.711 10.797 5.719 1 90.62 81 ILE B C 1
ATOM 1831 O O . ILE B 1 81 ? 7.832 11.539 6.164 1 90.62 81 ILE B O 1
ATOM 1835 N N . THR B 1 82 ? 9.852 11.227 5.191 1 88.19 82 THR B N 1
ATOM 1836 C CA . THR B 1 82 ? 10.141 12.656 5.145 1 88.19 82 THR B CA 1
ATOM 1837 C C . THR B 1 82 ? 9.117 13.383 4.27 1 88.19 82 THR B C 1
ATOM 1839 O O . THR B 1 82 ? 8.672 14.484 4.609 1 88.19 82 THR B O 1
ATOM 1842 N N . LEU B 1 83 ? 8.781 12.758 3.188 1 85.56 83 LEU B N 1
ATOM 1843 C CA . LEU B 1 83 ? 7.84 13.359 2.252 1 85.56 83 LEU B CA 1
ATOM 1844 C C . LEU B 1 83 ? 6.441 13.43 2.857 1 85.56 83 LEU B C 1
ATOM 1846 O O . LEU B 1 83 ? 5.715 14.406 2.65 1 85.56 83 LEU B O 1
ATOM 1850 N N . MET B 1 84 ? 6.086 12.383 3.602 1 85.25 84 MET B N 1
ATOM 1851 C CA . MET B 1 84 ? 4.723 12.289 4.117 1 85.25 84 MET B CA 1
ATOM 1852 C C . MET B 1 84 ? 4.594 13.031 5.445 1 85.25 84 MET B C 1
ATOM 1854 O O . MET B 1 84 ? 3.512 13.516 5.785 1 85.25 84 MET B O 1
ATOM 1858 N N . ALA B 1 85 ? 5.551 12.938 6.438 1 70.25 85 ALA B N 1
ATOM 1859 C CA . ALA B 1 85 ? 5.496 13.531 7.77 1 70.25 85 ALA B CA 1
ATOM 1860 C C . ALA B 1 85 ? 5.656 15.047 7.699 1 70.25 85 ALA B C 1
ATOM 1862 O O . ALA B 1 85 ? 5.262 15.766 8.617 1 70.25 85 ALA B O 1
ATOM 1863 N N . GLY B 1 86 ? 6.453 15.438 6.777 1 55.03 86 GLY B N 1
ATOM 1864 C CA . GLY B 1 86 ? 6.781 16.859 6.805 1 55.03 86 GLY B CA 1
ATOM 1865 C C . GLY B 1 86 ? 5.66 17.719 7.352 1 55.03 86 GLY B C 1
ATOM 1866 O O . GLY B 1 86 ? 5.906 18.641 8.141 1 55.03 86 GLY B O 1
ATOM 1867 N N . SER B 1 87 ? 4.602 17.75 6.859 1 48.06 87 SER B N 1
ATOM 1868 C CA . SER B 1 87 ? 3.754 18.875 7.254 1 48.06 87 SER B CA 1
ATOM 1869 C C . SER B 1 87 ? 2.91 18.531 8.477 1 48.06 87 SER B C 1
ATOM 1871 O O . SER B 1 87 ? 2.127 19.344 8.953 1 48.06 87 SER B O 1
ATOM 1873 N N . GLN B 1 88 ? 3.059 17.328 8.859 1 47.84 88 GLN B N 1
ATOM 1874 C CA . GLN B 1 88 ? 1.959 16.844 9.688 1 47.84 88 GLN B CA 1
ATOM 1875 C C . GLN B 1 88 ? 2.01 17.453 11.086 1 47.84 88 GLN B C 1
ATOM 1877 O O . GLN B 1 88 ? 1.233 17.078 11.961 1 47.84 88 GLN B O 1
ATOM 1882 N N . LEU B 1 89 ? 3.195 18.344 11.422 1 41.5 89 LEU B N 1
ATOM 1883 C CA . LEU B 1 89 ? 3.465 18.438 12.852 1 41.5 89 LEU B CA 1
ATOM 1884 C C . LEU B 1 89 ? 2.365 19.219 13.562 1 41.5 89 LEU B C 1
ATOM 1886 O O . LEU B 1 89 ? 2.494 19.547 14.742 1 41.5 89 LEU B O 1
ATOM 1890 N N . SER B 1 90 ? 1.43 19.688 12.938 1 43.69 90 SER B N 1
ATOM 1891 C CA . SER B 1 90 ? 0.696 20.328 14.023 1 43.69 90 SER B CA 1
ATOM 1892 C C . SER B 1 90 ? 0.193 19.312 15.039 1 43.69 90 SER B C 1
ATOM 1894 O O . SER B 1 90 ? -0.009 18.141 14.703 1 43.69 90 SER B O 1
ATOM 1896 N N . ARG B 1 91 ? 0.374 19.547 16.234 1 45.53 91 ARG B N 1
ATOM 1897 C CA . ARG B 1 91 ? 0.121 18.859 17.5 1 45.53 91 ARG B CA 1
ATOM 1898 C C . ARG B 1 91 ? -1.014 17.844 17.359 1 45.53 91 ARG B C 1
ATOM 1900 O O . ARG B 1 91 ? -0.926 16.734 17.891 1 45.53 91 ARG B O 1
ATOM 1907 N N . ALA B 1 92 ? -2.088 18.422 16.859 1 44.41 92 ALA B N 1
ATOM 1908 C CA . ALA B 1 92 ? -3.305 17.672 17.172 1 44.41 92 ALA B CA 1
ATOM 1909 C C . ALA B 1 92 ? -3.377 16.375 16.391 1 44.41 92 ALA B C 1
ATOM 1911 O O . ALA B 1 92 ? -3.895 15.367 16.875 1 44.41 92 ALA B O 1
ATOM 1912 N N . ARG B 1 93 ? -3.166 16.422 15.172 1 51.91 93 ARG B N 1
ATOM 1913 C CA . ARG B 1 93 ? -3.754 15.398 14.32 1 51.91 93 ARG B CA 1
ATOM 1914 C C . ARG B 1 93 ? -2.918 14.125 14.344 1 51.91 93 ARG B C 1
ATOM 1916 O O . ARG B 1 93 ? -3.262 13.133 13.695 1 51.91 93 ARG B O 1
ATOM 1923 N N . GLY B 1 94 ? -2.469 13.5 15.656 1 59.78 94 GLY B N 1
ATOM 1924 C CA . GLY B 1 94 ? -2.17 12.461 16.625 1 59.78 94 GLY B CA 1
ATOM 1925 C C . GLY B 1 94 ? -1.315 11.344 16.062 1 59.78 94 GLY B C 1
ATOM 1926 O O . GLY B 1 94 ? -0.864 11.422 14.922 1 59.78 94 GLY B O 1
ATOM 1927 N N . GLY B 1 95 ? -0.979 10.391 16.781 1 75.62 95 GLY B N 1
ATOM 1928 C CA . GLY B 1 95 ? -0.303 9.102 16.797 1 75.62 95 GLY B CA 1
ATOM 1929 C C . GLY B 1 95 ? -0.759 8.18 15.68 1 75.62 95 GLY B C 1
ATOM 1930 O O . GLY B 1 95 ? 0.06 7.512 15.047 1 75.62 95 GLY B O 1
ATOM 1931 N N . VAL B 1 96 ? -2.041 8.461 15.242 1 83.5 96 VAL B N 1
ATOM 1932 C CA . VAL B 1 96 ? -2.58 7.531 14.25 1 83.5 96 VAL B CA 1
ATOM 1933 C C . VAL B 1 96 ? -2.107 7.934 12.859 1 83.5 96 VAL B C 1
ATOM 1935 O O . VAL B 1 96 ? -1.747 7.074 12.047 1 83.5 96 VAL B O 1
ATOM 1938 N N . ALA B 1 97 ? -2.137 9.258 12.508 1 84.19 97 ALA B N 1
ATOM 1939 C CA . ALA B 1 97 ? -1.676 9.742 11.211 1 84.19 97 ALA B CA 1
ATOM 1940 C C . ALA B 1 97 ? -0.198 9.43 11 1 84.19 97 ALA B C 1
ATOM 1942 O O . ALA B 1 97 ? 0.208 9.016 9.906 1 84.19 97 ALA B O 1
ATOM 1943 N N . ALA B 1 98 ? 0.48 9.594 12.055 1 85 98 ALA B N 1
ATOM 1944 C CA . ALA B 1 98 ? 1.906 9.289 11.992 1 85 98 ALA B CA 1
ATOM 1945 C C . ALA B 1 98 ? 2.137 7.789 11.797 1 85 98 ALA B C 1
ATOM 1947 O O . ALA B 1 98 ? 3.033 7.383 11.055 1 85 98 ALA B O 1
ATOM 1948 N N . PHE B 1 99 ? 1.354 7.008 12.492 1 91.31 99 PHE B N 1
ATOM 1949 C CA . PHE B 1 99 ? 1.421 5.559 12.359 1 91.31 99 PHE B CA 1
ATOM 1950 C C . PHE B 1 99 ? 1.119 5.137 10.922 1 91.31 99 PHE B C 1
ATOM 1952 O O . PHE B 1 99 ? 1.878 4.371 10.328 1 91.31 99 PHE B O 1
ATOM 1959 N N . LEU B 1 100 ? 0.062 5.727 10.359 1 92.38 100 LEU B N 1
ATOM 1960 C CA . LEU B 1 100 ? -0.355 5.352 9.008 1 92.38 100 LEU B CA 1
ATOM 1961 C C . LEU B 1 100 ? 0.62 5.891 7.969 1 92.38 100 LEU B C 1
ATOM 1963 O O . LEU B 1 100 ? 0.875 5.234 6.957 1 92.38 100 LEU B O 1
ATOM 1967 N N . ALA B 1 101 ? 1.152 7.02 8.242 1 90.06 101 ALA B N 1
ATOM 1968 C CA . ALA B 1 101 ? 2.129 7.586 7.312 1 90.06 101 ALA B CA 1
ATOM 1969 C C . ALA B 1 101 ? 3.402 6.746 7.277 1 90.06 101 ALA B C 1
ATOM 1971 O O . ALA B 1 101 ? 3.969 6.512 6.207 1 90.06 101 ALA B O 1
ATOM 1972 N N . GLY B 1 102 ? 3.826 6.375 8.477 1 92.56 102 GLY B N 1
ATOM 1973 C CA . GLY B 1 102 ? 4.977 5.484 8.523 1 92.56 102 GLY B CA 1
ATOM 1974 C C . GLY B 1 102 ? 4.73 4.156 7.832 1 92.56 102 GLY B C 1
ATOM 1975 O O . GLY B 1 102 ? 5.574 3.686 7.066 1 92.56 102 GLY B O 1
ATOM 1976 N N . TRP B 1 103 ? 3.578 3.578 8.055 1 96.69 103 TRP B N 1
ATOM 1977 C CA . TRP B 1 103 ? 3.174 2.334 7.406 1 96.69 103 TRP B CA 1
ATOM 1978 C C . TRP B 1 103 ? 3.113 2.506 5.891 1 96.69 103 TRP B C 1
ATOM 1980 O O . TRP B 1 103 ? 3.713 1.724 5.148 1 96.69 103 TRP B O 1
ATOM 1990 N N . ALA B 1 1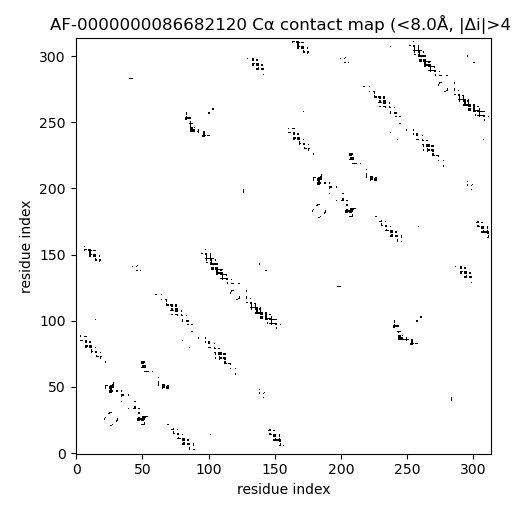04 ? 2.512 3.539 5.461 1 96.38 104 ALA B N 1
ATOM 1991 C CA . ALA B 1 104 ? 2.367 3.812 4.035 1 96.38 104 ALA B CA 1
ATOM 1992 C C . ALA B 1 104 ? 3.725 4.059 3.383 1 96.38 104 ALA B C 1
ATOM 1994 O O . 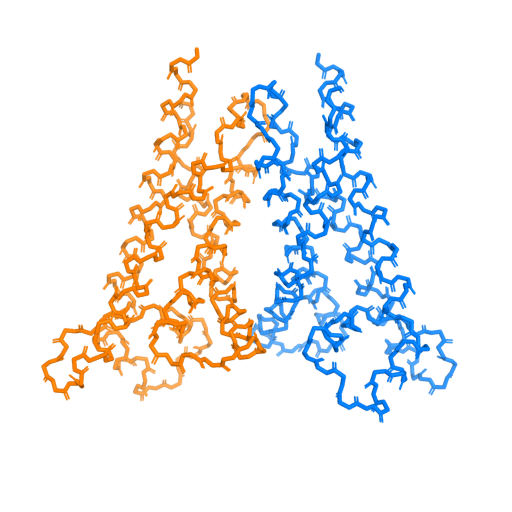ALA B 1 104 ? 3.969 3.617 2.258 1 96.38 104 ALA B O 1
ATOM 1995 N N . SER B 1 105 ? 4.555 4.758 4.07 1 96.06 105 SER B N 1
ATOM 1996 C CA . SER B 1 105 ? 5.887 5.023 3.539 1 96.06 105 SER B CA 1
ATOM 1997 C C . SER B 1 105 ? 6.629 3.729 3.232 1 96.06 105 SER B C 1
ATOM 1999 O O . SER B 1 105 ? 7.309 3.623 2.209 1 96.06 105 SER B O 1
ATOM 2001 N N . TYR B 1 106 ? 6.465 2.785 4.129 1 97.56 106 TYR B N 1
ATOM 2002 C CA . TYR B 1 106 ? 7.152 1.513 3.945 1 97.56 106 TYR B CA 1
ATOM 2003 C C . TYR B 1 106 ? 6.559 0.729 2.783 1 97.56 106 TYR B C 1
ATOM 2005 O O . TYR B 1 106 ? 7.273 0.025 2.068 1 97.56 106 TYR B O 1
ATOM 2013 N N . ILE B 1 107 ? 5.258 0.846 2.549 1 98.12 107 ILE B N 1
ATOM 2014 C CA . ILE B 1 107 ? 4.609 0.221 1.401 1 98.12 107 ILE B CA 1
ATOM 2015 C C . ILE B 1 107 ? 5.188 0.792 0.108 1 98.12 107 ILE B C 1
ATOM 2017 O O . ILE B 1 107 ? 5.602 0.042 -0.78 1 98.12 107 ILE B O 1
ATOM 2021 N N . PHE B 1 108 ? 5.285 2.076 0.054 1 98.06 108 PHE B N 1
ATOM 2022 C CA . PHE B 1 108 ? 5.801 2.729 -1.144 1 98.06 108 PHE B CA 1
ATOM 2023 C C . PHE B 1 108 ? 7.277 2.41 -1.342 1 98.06 108 PHE B C 1
ATOM 2025 O O . PHE B 1 108 ? 7.727 2.189 -2.469 1 98.06 108 PHE B O 1
ATOM 2032 N N . ALA B 1 109 ? 7.957 2.412 -0.269 1 97.88 109 ALA B N 1
ATOM 2033 C CA . ALA B 1 109 ? 9.391 2.133 -0.328 1 97.88 109 ALA B CA 1
ATOM 2034 C C . ALA B 1 109 ? 9.648 0.733 -0.877 1 97.88 109 ALA B C 1
ATOM 2036 O O . ALA B 1 109 ? 10.5 0.553 -1.752 1 97.88 109 ALA B O 1
ATOM 2037 N N . ALA B 1 110 ? 8.914 -0.199 -0.381 1 97.75 110 ALA B N 1
ATOM 2038 C CA . ALA B 1 110 ? 9.102 -1.583 -0.804 1 97.75 110 ALA B CA 1
ATOM 2039 C C . ALA B 1 110 ? 8.688 -1.774 -2.26 1 97.75 110 ALA B C 1
ATOM 2041 O O . ALA B 1 110 ? 9.367 -2.465 -3.021 1 97.75 110 ALA B O 1
ATOM 2042 N N . ALA B 1 111 ? 7.594 -1.173 -2.635 1 97.62 111 ALA B N 1
ATOM 2043 C CA . ALA B 1 111 ? 7.133 -1.258 -4.02 1 97.62 111 ALA B CA 1
ATOM 2044 C C . ALA B 1 111 ? 8.164 -0.667 -4.977 1 97.62 111 ALA B C 1
ATOM 2046 O O . ALA B 1 111 ? 8.477 -1.27 -6.004 1 97.62 111 ALA B O 1
ATOM 2047 N N . LEU B 1 112 ? 8.672 0.458 -4.641 1 97.19 112 LEU B N 1
ATOM 2048 C CA . LEU B 1 112 ? 9.617 1.148 -5.504 1 97.19 112 LEU B CA 1
ATOM 2049 C C . LEU B 1 112 ? 10.953 0.407 -5.551 1 97.19 112 LEU B C 1
ATOM 2051 O O . LEU B 1 112 ? 11.578 0.317 -6.605 1 97.19 112 LEU B O 1
ATOM 2055 N N . ALA B 1 113 ? 11.391 -0.067 -4.41 1 95.62 113 ALA B N 1
ATOM 2056 C CA . ALA B 1 113 ? 12.633 -0.836 -4.363 1 95.62 113 ALA B CA 1
ATOM 2057 C C . ALA B 1 113 ? 12.539 -2.076 -5.25 1 95.62 113 ALA B C 1
ATOM 2059 O O . ALA B 1 113 ? 13.477 -2.387 -5.988 1 95.62 113 ALA B O 1
ATOM 2060 N N . ALA B 1 114 ? 11.414 -2.752 -5.164 1 94.81 114 ALA B N 1
ATOM 2061 C CA . ALA B 1 114 ? 11.203 -3.928 -6.004 1 94.81 114 ALA B CA 1
ATOM 2062 C C . ALA B 1 114 ? 11.172 -3.549 -7.484 1 94.81 114 ALA B C 1
ATOM 2064 O O . ALA B 1 114 ? 11.781 -4.223 -8.32 1 94.81 114 ALA B O 1
ATOM 2065 N N . LEU B 1 115 ? 10.547 -2.469 -7.781 1 94 115 LEU B N 1
ATOM 2066 C CA . LEU B 1 115 ? 10.391 -2.021 -9.156 1 94 115 LEU B CA 1
ATOM 2067 C C . LEU B 1 115 ? 11.734 -1.651 -9.766 1 94 115 LEU B C 1
ATOM 2069 O O . LEU B 1 115 ? 12.07 -2.102 -10.867 1 94 115 LEU B O 1
ATOM 2073 N N . ILE B 1 116 ? 12.477 -0.875 -9.078 1 93 116 ILE B N 1
ATOM 2074 C CA . ILE B 1 116 ? 13.75 -0.384 -9.578 1 93 116 ILE B CA 1
ATOM 2075 C C . ILE B 1 116 ? 14.727 -1.549 -9.742 1 93 116 ILE B C 1
ATOM 2077 O O . ILE B 1 116 ? 15.414 -1.662 -10.758 1 93 116 ILE B O 1
ATOM 2081 N N . THR B 1 117 ? 14.766 -2.404 -8.727 1 90.25 117 THR B N 1
ATOM 2082 C CA . THR B 1 117 ? 15.664 -3.549 -8.805 1 90.25 117 THR B CA 1
ATOM 2083 C C . THR B 1 117 ? 15.297 -4.453 -9.977 1 90.25 117 THR B C 1
ATOM 2085 O O . THR B 1 117 ? 16.172 -4.93 -10.695 1 90.25 117 THR B O 1
ATOM 2088 N N . ALA B 1 118 ? 14.023 -4.688 -10.125 1 87.5 118 ALA B N 1
ATOM 2089 C CA . ALA B 1 118 ? 13.57 -5.516 -11.25 1 87.5 118 ALA B CA 1
ATOM 2090 C C . ALA B 1 118 ? 13.891 -4.848 -12.586 1 87.5 118 ALA B C 1
ATOM 2092 O O . ALA B 1 118 ? 14.289 -5.516 -13.539 1 87.5 118 ALA B O 1
ATOM 2093 N N . ALA B 1 119 ? 13.68 -3.525 -12.688 1 86.5 119 ALA B N 1
ATOM 2094 C CA . ALA B 1 119 ? 13.953 -2.787 -13.914 1 86.5 119 ALA B CA 1
ATOM 2095 C C . ALA B 1 119 ? 15.43 -2.885 -14.289 1 86.5 119 ALA B C 1
ATOM 2097 O O . ALA B 1 119 ? 15.773 -2.992 -15.469 1 86.5 119 ALA B O 1
ATOM 2098 N N . ILE B 1 120 ? 16.219 -2.922 -13.305 1 84.06 120 ILE B N 1
ATOM 2099 C CA . ILE B 1 120 ? 17.656 -2.924 -13.531 1 84.06 120 ILE B CA 1
ATOM 2100 C C . ILE B 1 120 ? 18.141 -4.344 -13.836 1 84.06 120 ILE B C 1
ATOM 2102 O O . ILE B 1 120 ? 18.953 -4.551 -14.734 1 84.06 120 ILE B O 1
ATOM 2106 N N . TYR B 1 121 ? 17.5 -5.332 -13.258 1 82.25 121 TYR B N 1
ATOM 2107 C CA . TYR B 1 121 ? 18.156 -6.641 -13.297 1 82.25 121 TYR B CA 1
ATOM 2108 C C . TYR B 1 121 ? 17.359 -7.613 -14.164 1 82.25 121 TYR B C 1
ATOM 2110 O O . TYR B 1 121 ? 17.938 -8.539 -14.742 1 82.25 121 TYR B O 1
ATOM 2118 N N . THR B 1 122 ? 16.109 -7.5 -14.328 1 81.88 122 THR B N 1
ATOM 2119 C CA . THR B 1 122 ? 15.352 -8.516 -15.055 1 81.88 122 THR B CA 1
ATOM 2120 C C . THR B 1 122 ? 14.594 -7.895 -16.234 1 81.88 122 THR B C 1
ATOM 2122 O O . THR B 1 122 ? 14.25 -8.586 -17.188 1 81.88 122 THR B O 1
ATOM 2125 N N . ASP B 1 123 ? 14.375 -6.543 -16.203 1 81.69 123 ASP B N 1
ATOM 2126 C CA . ASP B 1 123 ? 13.625 -5.828 -17.234 1 81.69 123 ASP B CA 1
ATOM 2127 C C . ASP B 1 123 ? 12.352 -6.586 -17.609 1 81.69 123 ASP B C 1
ATOM 2129 O O . ASP B 1 123 ? 12.18 -6.984 -18.766 1 81.69 123 ASP B O 1
ATOM 2133 N N . PRO B 1 124 ? 11.445 -6.859 -16.734 1 85.38 124 PRO B N 1
ATOM 2134 C CA . PRO B 1 124 ? 10.289 -7.742 -16.906 1 85.38 124 PRO B CA 1
ATOM 2135 C C . PRO B 1 124 ? 9.234 -7.168 -17.844 1 85.38 124 PRO B C 1
ATOM 2137 O O . PRO B 1 124 ? 8.258 -7.844 -18.172 1 85.38 124 PRO B O 1
ATOM 2140 N N . GLY B 1 125 ? 9.383 -5.957 -18.469 1 87.62 125 GLY B N 1
ATOM 2141 C CA . GLY B 1 125 ? 8.312 -5.297 -19.188 1 87.62 125 GLY B CA 1
ATOM 2142 C C . GLY B 1 125 ? 7.336 -4.57 -18.281 1 87.62 125 GLY B C 1
ATOM 2143 O O . GLY B 1 125 ? 7.41 -4.688 -17.062 1 87.62 125 GLY B O 1
ATOM 2144 N N . PRO B 1 126 ? 6.449 -3.848 -18.828 1 83 126 PRO B N 1
ATOM 2145 C CA . PRO B 1 126 ? 5.574 -3.006 -18 1 83 126 PRO B CA 1
ATOM 2146 C C . PRO B 1 126 ? 4.664 -3.818 -17.078 1 83 126 PRO B C 1
ATOM 2148 O O . PRO B 1 126 ? 4.527 -3.492 -15.906 1 83 126 PRO B O 1
ATOM 2151 N N . GLY B 1 127 ? 4.051 -4.855 -17.641 1 87.06 127 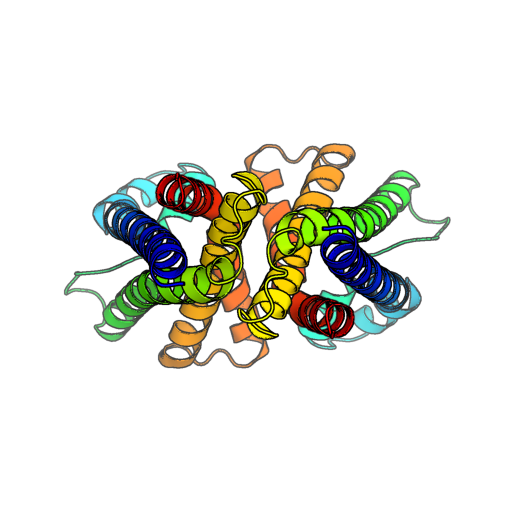GLY B N 1
ATOM 2152 C CA . GLY B 1 127 ? 3.191 -5.695 -16.812 1 87.06 127 GLY B CA 1
ATOM 2153 C C . GLY B 1 127 ? 3.943 -6.422 -15.719 1 87.06 127 GLY B C 1
ATOM 2154 O O . GLY B 1 127 ? 3.486 -6.477 -14.578 1 87.06 127 GLY B O 1
ATOM 2155 N N . GLY B 1 128 ? 5.043 -6.949 -16.078 1 89.69 128 GLY B N 1
ATOM 2156 C CA . GLY B 1 128 ? 5.883 -7.633 -15.102 1 89.69 128 GLY B CA 1
ATOM 2157 C C . GLY B 1 128 ? 6.391 -6.719 -14.008 1 89.69 128 GLY B C 1
ATOM 2158 O O . GLY B 1 128 ? 6.449 -7.117 -12.836 1 89.69 128 GLY B O 1
ATOM 2159 N N . ALA B 1 129 ? 6.711 -5.523 -14.383 1 89.31 129 ALA B N 1
ATOM 2160 C CA . ALA B 1 129 ? 7.203 -4.539 -13.422 1 89.31 129 ALA B CA 1
ATOM 2161 C C . ALA B 1 129 ? 6.129 -4.191 -12.398 1 89.31 129 ALA B C 1
ATOM 2163 O O . ALA B 1 129 ? 6.422 -4.059 -11.203 1 89.31 129 ALA B O 1
ATOM 2164 N N . VAL B 1 130 ? 5 -4.066 -12.875 1 90.81 130 VAL B N 1
ATOM 2165 C CA . VAL B 1 130 ? 3.889 -3.734 -11.992 1 90.81 130 VAL B CA 1
ATOM 2166 C C . VAL B 1 130 ? 3.645 -4.879 -11.008 1 90.81 130 VAL B C 1
ATOM 2168 O O . VAL B 1 130 ? 3.48 -4.652 -9.805 1 90.81 130 VAL B O 1
ATOM 2171 N N . VAL B 1 131 ? 3.705 -6.035 -11.484 1 91.56 131 VAL B N 1
ATOM 2172 C CA . VAL B 1 131 ? 3.486 -7.207 -10.641 1 91.56 131 VAL B CA 1
ATOM 2173 C C . VAL B 1 131 ? 4.574 -7.281 -9.57 1 91.56 131 VAL B C 1
ATOM 2175 O O . VAL B 1 131 ? 4.281 -7.516 -8.391 1 91.56 131 VAL B O 1
ATOM 2178 N N . ILE B 1 132 ? 5.738 -7.008 -9.961 1 92.12 132 ILE B N 1
ATOM 2179 C CA . ILE B 1 132 ? 6.855 -7.07 -9.023 1 92.12 132 ILE B CA 1
ATOM 2180 C C . ILE B 1 132 ? 6.715 -5.969 -7.977 1 92.12 132 ILE B C 1
ATOM 2182 O O . ILE B 1 132 ? 6.977 -6.195 -6.793 1 92.12 132 ILE B O 1
ATOM 2186 N N . ALA B 1 133 ? 6.273 -4.84 -8.406 1 93.81 133 ALA B N 1
ATOM 2187 C CA . ALA B 1 133 ? 6.035 -3.75 -7.457 1 93.81 133 ALA B CA 1
ATOM 2188 C C . ALA B 1 133 ? 4.984 -4.145 -6.422 1 93.81 133 ALA B C 1
ATOM 2190 O O . ALA B 1 133 ? 5.086 -3.766 -5.254 1 93.81 133 ALA B O 1
ATOM 2191 N N . THR B 1 134 ? 4.016 -4.879 -6.836 1 94.75 134 THR B N 1
ATOM 2192 C CA . THR B 1 134 ? 2.951 -5.258 -5.914 1 94.75 134 THR B CA 1
ATOM 2193 C C . THR B 1 134 ? 3.455 -6.273 -4.891 1 94.75 134 THR B C 1
ATOM 2195 O O . THR B 1 134 ? 2.963 -6.32 -3.764 1 94.75 134 THR B O 1
ATOM 2198 N N . THR B 1 135 ? 4.441 -7.07 -5.238 1 93.62 135 THR B N 1
ATOM 2199 C CA . THR B 1 135 ? 5.047 -7.945 -4.238 1 93.62 135 THR B CA 1
ATOM 2200 C C . THR B 1 135 ? 5.723 -7.129 -3.141 1 93.62 135 THR B C 1
ATOM 2202 O O . THR B 1 135 ? 5.629 -7.473 -1.961 1 93.62 135 THR B O 1
ATOM 2205 N N . GLY B 1 136 ? 6.379 -6.078 -3.539 1 95.12 136 GLY B N 1
ATOM 2206 C CA . GLY B 1 136 ? 6.953 -5.16 -2.566 1 95.12 136 GLY B CA 1
ATOM 2207 C C . GLY B 1 136 ? 5.91 -4.5 -1.683 1 95.12 136 GLY B C 1
ATOM 2208 O O . GLY B 1 136 ? 6.082 -4.418 -0.464 1 95.12 136 GLY B O 1
ATOM 2209 N N . SER B 1 137 ? 4.887 -4.074 -2.311 1 96 137 SER B N 1
ATOM 2210 C CA . SER B 1 137 ? 3.842 -3.422 -1.525 1 96 137 SER B CA 1
ATOM 2211 C C . SER B 1 137 ? 3.182 -4.406 -0.563 1 96 137 SER B C 1
ATOM 2213 O O . SER B 1 137 ? 2.775 -4.027 0.538 1 96 137 SER B O 1
ATOM 2215 N N . SER B 1 138 ? 3.074 -5.656 -0.982 1 95.75 138 SER B N 1
ATOM 2216 C CA . SER B 1 138 ? 2.535 -6.684 -0.095 1 95.75 138 SER B CA 1
ATOM 2217 C C . SER B 1 138 ? 3.416 -6.867 1.135 1 95.75 138 SER B C 1
ATOM 2219 O O . SER B 1 138 ? 2.914 -6.965 2.256 1 95.75 138 SER B O 1
ATOM 2221 N N . TYR B 1 139 ? 4.703 -6.902 0.922 1 96.06 139 TYR B N 1
ATOM 2222 C CA . TYR B 1 139 ? 5.641 -6.957 2.041 1 96.06 139 TYR B CA 1
ATOM 2223 C C . TYR B 1 139 ? 5.461 -5.754 2.959 1 96.06 139 TYR B C 1
ATOM 2225 O O . TYR B 1 139 ? 5.402 -5.902 4.184 1 96.06 139 TYR B O 1
ATOM 2233 N N . GLY B 1 140 ? 5.363 -4.578 2.332 1 97.25 140 GLY B N 1
ATOM 2234 C CA . GLY B 1 140 ? 5.164 -3.357 3.098 1 97.25 140 GLY B CA 1
ATOM 2235 C C . GLY B 1 140 ? 3.869 -3.352 3.887 1 97.25 140 GLY B C 1
ATOM 2236 O O . GLY B 1 140 ? 3.816 -2.828 5 1 97.25 140 GLY B O 1
ATOM 2237 N N . LEU B 1 141 ? 2.859 -3.91 3.299 1 96.88 141 LEU B N 1
ATOM 2238 C CA . LEU B 1 141 ? 1.582 -3.969 4 1 96.88 141 LEU B CA 1
ATOM 2239 C C . LEU B 1 141 ? 1.686 -4.844 5.246 1 96.88 141 LEU B C 1
ATOM 2241 O O . LEU B 1 141 ? 1.187 -4.477 6.309 1 96.88 141 LEU B O 1
ATOM 2245 N N . ILE B 1 142 ? 2.33 -5.926 5.109 1 95.81 142 ILE B N 1
ATOM 2246 C CA . ILE B 1 142 ? 2.371 -6.934 6.164 1 95.81 142 ILE B CA 1
ATOM 2247 C C . ILE B 1 142 ? 3.316 -6.48 7.273 1 95.81 142 ILE B C 1
ATOM 2249 O O . ILE B 1 142 ? 3.027 -6.66 8.461 1 95.81 142 ILE B O 1
ATOM 2253 N N . THR B 1 143 ? 4.379 -5.801 6.988 1 95.69 143 THR B N 1
ATOM 2254 C CA . THR B 1 143 ? 5.41 -5.508 7.977 1 95.69 143 THR B CA 1
ATOM 2255 C C . THR B 1 143 ? 5.438 -4.02 8.305 1 95.69 143 THR B C 1
ATOM 2257 O O . THR B 1 143 ? 6.074 -3.602 9.273 1 95.69 143 THR B O 1
ATOM 2260 N N . GLY B 1 144 ? 4.754 -3.209 7.547 1 96.88 144 GLY B N 1
ATOM 2261 C CA . GLY B 1 144 ? 4.879 -1.764 7.637 1 96.88 144 GLY B CA 1
ATOM 2262 C C . GLY B 1 144 ? 4.352 -1.2 8.945 1 96.88 144 GLY B C 1
ATOM 2263 O O . GLY B 1 144 ? 4.672 -0.068 9.312 1 96.88 144 GLY B O 1
ATOM 2264 N N . TRP B 1 145 ? 3.5 -2.018 9.641 1 95.62 145 TRP B N 1
ATOM 2265 C CA . TRP B 1 145 ? 2.998 -1.528 10.922 1 95.62 145 TRP B CA 1
ATOM 2266 C C . TRP B 1 145 ? 4.145 -1.289 11.898 1 95.62 145 TRP B C 1
ATOM 2268 O O . TRP B 1 145 ? 4.051 -0.425 12.773 1 95.62 145 TRP B O 1
ATOM 2278 N N . ILE B 1 146 ? 5.195 -1.995 11.781 1 95.62 146 ILE B N 1
ATOM 2279 C CA . ILE B 1 146 ? 6.375 -1.834 12.625 1 95.62 146 ILE B CA 1
ATOM 2280 C C . ILE B 1 146 ? 6.992 -0.457 12.391 1 95.62 146 ILE B C 1
ATOM 2282 O O . ILE B 1 146 ? 7.305 0.258 13.344 1 95.62 146 ILE B O 1
ATOM 2286 N N . ILE B 1 147 ? 7.113 -0.056 11.109 1 95.69 147 ILE B N 1
ATOM 2287 C CA . ILE B 1 147 ? 7.676 1.24 10.742 1 95.69 147 ILE B CA 1
ATOM 2288 C C . ILE B 1 147 ? 6.73 2.355 11.188 1 95.69 147 ILE B C 1
ATOM 2290 O O . ILE B 1 147 ? 7.176 3.426 11.602 1 95.69 147 ILE B O 1
ATOM 2294 N N . GLY B 1 148 ? 5.457 2.098 11.109 1 93.88 148 GLY B N 1
ATOM 2295 C CA . GLY B 1 148 ? 4.484 3.051 11.625 1 93.88 148 GLY B CA 1
ATOM 2296 C C . GLY B 1 148 ? 4.66 3.344 13.102 1 93.88 148 GLY B C 1
ATOM 2297 O O . GLY B 1 148 ? 4.645 4.504 13.516 1 93.88 148 GLY B O 1
ATOM 2298 N N . LEU B 1 149 ? 4.871 2.236 13.852 1 93.38 149 LEU B N 1
ATOM 2299 C CA . LEU B 1 149 ? 5.078 2.402 15.281 1 93.38 149 LEU B CA 1
ATOM 2300 C C . LEU B 1 149 ? 6.375 3.156 15.562 1 93.38 149 LEU B C 1
ATOM 2302 O O . LEU B 1 149 ? 6.418 4.027 16.438 1 93.38 149 LEU B O 1
ATOM 2306 N N . ALA B 1 150 ? 7.367 2.828 14.836 1 92.12 150 ALA B N 1
ATOM 2307 C CA . ALA B 1 150 ? 8.648 3.502 15 1 92.12 150 ALA B CA 1
ATOM 2308 C C . ALA B 1 150 ? 8.531 4.992 14.695 1 92.12 150 ALA B C 1
ATOM 2310 O O . ALA B 1 150 ? 9.086 5.824 15.422 1 92.12 150 ALA B O 1
ATOM 2311 N N . SER B 1 151 ? 7.883 5.293 13.617 1 86.94 151 SER B N 1
ATOM 2312 C CA . SER B 1 151 ? 7.707 6.684 13.211 1 86.94 151 SER B CA 1
ATOM 2313 C C . SER B 1 151 ? 6.883 7.457 14.234 1 86.94 151 SER B C 1
ATOM 2315 O O . SER B 1 151 ? 7.16 8.625 14.508 1 86.94 151 SER B O 1
ATOM 2317 N N . MET B 1 152 ? 5.898 6.742 14.711 1 84.81 152 MET B N 1
ATOM 2318 C CA . MET B 1 152 ? 5.059 7.355 15.742 1 84.81 152 MET B CA 1
ATOM 2319 C C . MET B 1 152 ? 5.867 7.656 17 1 84.81 152 MET B C 1
ATOM 2321 O O . MET B 1 152 ? 5.695 8.711 17.609 1 84.81 152 MET B O 1
ATOM 2325 N N . ALA B 1 153 ? 6.746 6.789 17.344 1 82.94 153 ALA B N 1
ATOM 2326 C CA . ALA B 1 153 ? 7.578 6.941 18.531 1 82.94 153 ALA B CA 1
ATOM 2327 C C . ALA B 1 153 ? 8.594 8.07 18.359 1 82.94 153 ALA B C 1
ATOM 2329 O O . ALA B 1 153 ? 8.984 8.719 19.328 1 82.94 153 ALA B O 1
ATOM 2330 N N . GLY B 1 154 ? 9.008 8.273 17.203 1 78.44 154 GLY B N 1
ATOM 2331 C CA . GLY B 1 154 ? 9.984 9.312 16.922 1 78.44 154 GLY B CA 1
ATOM 2332 C C . GLY B 1 154 ? 9.391 10.711 16.922 1 78.44 154 GLY B C 1
ATOM 2333 O O . GLY B 1 154 ? 10.117 11.703 17 1 78.44 154 GLY B O 1
ATOM 2334 N N . ARG B 1 155 ? 8.062 10.789 16.719 1 71.5 155 ARG B N 1
ATOM 2335 C CA . ARG B 1 155 ? 7.41 12.094 16.688 1 71.5 155 ARG B CA 1
ATOM 2336 C C . ARG B 1 155 ? 7.023 12.547 18.094 1 71.5 155 ARG B C 1
ATOM 2338 O O . ARG B 1 155 ? 6.594 13.68 18.281 1 71.5 155 ARG B O 1
ATOM 2345 N N . ARG B 1 156 ? 7.004 11.688 19.078 1 57.41 156 ARG B N 1
ATOM 2346 C CA . ARG B 1 156 ? 6.598 12.078 20.422 1 57.41 156 ARG B CA 1
ATOM 2347 C C . ARG B 1 156 ? 7.359 13.32 20.891 1 57.41 156 ARG B C 1
ATOM 2349 O O . ARG B 1 156 ? 8.562 13.438 20.641 1 57.41 156 ARG B O 1
ATOM 2356 N N . PRO B 1 157 ? 6.406 14.461 21.016 1 50.22 157 PRO B N 1
ATOM 2357 C CA . PRO B 1 157 ? 6.922 15.727 21.547 1 50.22 157 PRO B CA 1
ATOM 2358 C C . PRO B 1 157 ? 7.879 15.523 22.734 1 50.22 157 PRO B C 1
ATOM 2360 O O . PRO B 1 157 ? 7.805 14.508 23.422 1 50.22 157 PRO B O 1
#

pLDDT: mean 83.25, std 14.77, range [36.78, 98.12]

Foldseek 3Di:
DVVLLQLLLQLLVQLLVVLLVLCVPLQEPVNQCVCVVDVPDDLSNLSNVLHADPDPVDPPLVNCLSVQLSVQLSVQLSVQSSVQSSVVPDPPPALVSLLVSQLVSSLQSQLVSQLVSCCVRVVLDDVVSNVSSVSRSVSSNSCSSVSSNSSSVSNDD/DVVLLQLLLLLLVQLLVVLLVLCVPLQEPVNQCVCVVDVPDDLSNLSNVLHADPDPVDPPLVNCLSVQLSVQLSVQLSVQSSVQSRVVPDPPVALVSLLVSQLVSSLQSQLVSQLVSCCVRVVLDDVVSNVSSVSRSVSSNSCSSVSSNSSSVSNDD

Sequence (314 aa):
MAFSRRGYRTAASIGAFVAFILVLIFGSPWYRDWVDDANRGLLLETLAWPAWWIDDDVPLRDLVAASLKAILLVVFTFGFITLMAGSQLSRARGGVAAFLAGWASYIFAAALAALITAAIYTDPGPGGAVVIATTGSSYGLITGWIIGLASMAGRRPMAFSRRGYRTAASIGAFVAFILVLIFGSPWYRDWVDDANRGLLLETLAWPAWWIDDDVPLRDLVAASLKAILLVVFTFGFITLMAGSQLSRARGGVAAFLAGWASYIFAAALAALITAAIYTDPGPGGAVVIATTGSSYGLITGWIIGLASMAGRRP